Protein AF-A0A1Q9EMS6-F1 (afdb_monomer_lite)

Structure (mmCIF, N/CA/C/O backbone):
data_AF-A0A1Q9EMS6-F1
#
_entry.id   AF-A0A1Q9EMS6-F1
#
loop_
_atom_site.group_PDB
_atom_site.id
_atom_site.type_symbol
_atom_site.label_atom_id
_atom_site.label_alt_id
_atom_site.label_comp_id
_atom_site.label_asym_id
_atom_site.label_entity_id
_atom_site.label_seq_id
_atom_site.pdbx_PDB_ins_code
_atom_site.Cartn_x
_atom_site.Cartn_y
_atom_site.Cartn_z
_atom_site.occupancy
_atom_site.B_iso_or_equiv
_atom_site.auth_seq_id
_atom_site.auth_comp_id
_atom_site.auth_asym_id
_atom_site.auth_atom_id
_atom_site.pdbx_PDB_model_num
ATOM 1 N N . MET A 1 1 ? 1.797 -12.078 -3.009 1.00 54.44 1 MET A N 1
ATOM 2 C CA . MET A 1 1 ? 1.014 -10.862 -3.322 1.00 54.44 1 MET A CA 1
ATOM 3 C C . MET A 1 1 ? 0.398 -11.039 -4.696 1.00 54.44 1 MET A C 1
ATOM 5 O O . MET A 1 1 ? 1.133 -11.230 -5.662 1.00 54.44 1 MET A O 1
ATOM 9 N N . ASP A 1 2 ? -0.926 -11.043 -4.728 1.00 79.88 2 ASP A N 1
ATOM 10 C CA . ASP A 1 2 ? -1.823 -11.331 -5.853 1.00 79.88 2 ASP A CA 1
ATOM 11 C C . ASP A 1 2 ? -2.374 -10.060 -6.526 1.00 79.88 2 ASP A C 1
ATOM 13 O O . ASP A 1 2 ? -2.606 -10.074 -7.729 1.00 79.88 2 ASP A O 1
ATOM 17 N N . ASP A 1 3 ? -2.480 -8.938 -5.806 1.00 82.88 3 ASP A N 1
ATOM 18 C CA . ASP A 1 3 ? -2.891 -7.652 -6.391 1.00 82.88 3 ASP A CA 1
ATOM 19 C C . ASP A 1 3 ? -1.835 -7.100 -7.369 1.00 82.88 3 ASP A C 1
ATOM 21 O O . ASP A 1 3 ? -0.728 -6.703 -6.981 1.00 82.88 3 ASP A O 1
ATOM 25 N N . ARG A 1 4 ? -2.189 -7.044 -8.659 1.00 86.81 4 ARG A N 1
ATOM 26 C CA . ARG A 1 4 ? -1.360 -6.483 -9.738 1.00 86.81 4 ARG A CA 1
ATOM 27 C C . ARG A 1 4 ? -2.081 -5.337 -10.438 1.00 86.81 4 ARG A C 1
ATOM 29 O O . ARG A 1 4 ? -3.302 -5.319 -10.556 1.00 86.81 4 ARG A O 1
ATOM 36 N N . SER A 1 5 ? -1.323 -4.342 -10.887 1.00 89.88 5 SER A N 1
ATOM 37 C CA . SER A 1 5 ? -1.871 -3.167 -11.568 1.00 89.88 5 SER A CA 1
ATOM 38 C C . SER A 1 5 ? -0.934 -2.714 -12.677 1.00 89.88 5 SER A C 1
ATOM 40 O O . SER A 1 5 ? 0.285 -2.702 -12.501 1.00 89.88 5 SER A O 1
ATOM 42 N N . TRP A 1 6 ? -1.511 -2.307 -13.806 1.00 91.06 6 TRP A N 1
ATOM 43 C CA . TRP A 1 6 ? -0.785 -1.791 -14.963 1.00 91.06 6 TRP A CA 1
ATOM 44 C C . TRP A 1 6 ? -1.375 -0.460 -15.401 1.00 91.06 6 TRP A C 1
ATOM 46 O O . TRP A 1 6 ? -2.550 -0.173 -15.178 1.00 91.06 6 TRP A O 1
ATOM 56 N N . THR A 1 7 ? -0.553 0.343 -16.063 1.00 92.12 7 THR A N 1
ATOM 57 C CA . THR A 1 7 ? -0.985 1.568 -16.726 1.00 92.12 7 THR A CA 1
ATOM 58 C C . THR A 1 7 ? -0.549 1.527 -18.184 1.00 92.12 7 THR A C 1
ATOM 60 O O . THR A 1 7 ? 0.486 0.958 -18.535 1.00 92.12 7 THR A O 1
ATOM 63 N N . ALA A 1 8 ? -1.356 2.120 -19.057 1.00 92.69 8 ALA A N 1
ATOM 64 C CA . ALA A 1 8 ? -1.045 2.261 -20.470 1.00 92.69 8 ALA A CA 1
ATOM 65 C C . ALA A 1 8 ? -1.506 3.633 -20.963 1.00 92.69 8 ALA A C 1
ATOM 67 O O . ALA A 1 8 ? -2.459 4.202 -20.438 1.00 92.69 8 ALA A O 1
ATOM 68 N N . SER A 1 9 ? -0.820 4.158 -21.976 1.00 92.00 9 SER A N 1
ATOM 69 C CA . SER A 1 9 ? -1.131 5.456 -22.581 1.00 92.00 9 SER A CA 1
ATOM 70 C C . SER A 1 9 ? -2.283 5.401 -23.587 1.00 92.00 9 SER A C 1
ATOM 72 O O . SER A 1 9 ? -2.806 6.448 -23.957 1.00 92.00 9 SER A O 1
ATOM 74 N N . THR A 1 10 ? -2.672 4.207 -24.046 1.00 92.50 10 THR A N 1
ATOM 75 C CA . THR A 1 10 ? -3.736 4.012 -25.038 1.00 92.50 10 THR A CA 1
ATOM 76 C C . THR A 1 10 ? -4.624 2.828 -24.669 1.00 92.50 10 THR A C 1
ATOM 78 O O . THR A 1 10 ? -4.165 1.847 -24.075 1.00 92.50 10 THR A O 1
ATOM 81 N N . LEU A 1 11 ? -5.898 2.907 -25.059 1.00 93.38 11 LEU A N 1
ATOM 82 C CA . LEU A 1 11 ? -6.888 1.855 -24.828 1.00 93.38 11 LEU A CA 1
ATOM 83 C C . LEU A 1 11 ? -6.487 0.499 -25.451 1.00 93.38 11 LEU A C 1
ATOM 85 O O . LEU A 1 11 ? -6.515 -0.494 -24.723 1.00 93.38 11 LEU A O 1
ATOM 89 N N . PRO A 1 12 ? -6.019 0.414 -26.717 1.00 95.25 12 PRO A N 1
ATOM 90 C CA . PRO A 1 12 ? -5.597 -0.865 -27.292 1.00 95.25 12 PRO A CA 1
ATOM 91 C C . PRO A 1 12 ? -4.455 -1.520 -26.511 1.00 95.25 12 PRO A C 1
ATOM 93 O O . PRO A 1 12 ? -4.462 -2.728 -26.286 1.00 95.25 12 PRO A O 1
ATOM 96 N N . LYS A 1 13 ? -3.493 -0.721 -26.031 1.00 95.88 13 LYS A N 1
ATOM 97 C CA . LYS A 1 13 ? -2.377 -1.231 -25.230 1.00 95.88 13 LYS A CA 1
ATOM 98 C C . LYS A 1 13 ? -2.849 -1.731 -23.866 1.00 95.88 13 LYS A C 1
ATOM 100 O O . LYS A 1 13 ? -2.374 -2.768 -23.414 1.00 95.88 13 LYS A O 1
ATOM 105 N N . LEU A 1 14 ? -3.792 -1.033 -23.229 1.00 95.12 14 LEU A N 1
ATOM 106 C CA . LEU A 1 14 ? -4.379 -1.457 -21.956 1.00 95.12 14 LEU A CA 1
ATOM 107 C C . LEU A 1 14 ? -5.076 -2.820 -22.081 1.00 95.12 14 LEU A C 1
ATOM 109 O O . LEU A 1 14 ? -4.792 -3.731 -21.304 1.00 95.12 14 LEU A O 1
ATOM 113 N N . LEU A 1 15 ? -5.950 -2.972 -23.080 1.00 95.06 15 LEU A N 1
ATOM 114 C CA . LEU A 1 15 ? -6.680 -4.223 -23.317 1.00 95.06 15 LEU A CA 1
ATOM 115 C C . LEU A 1 15 ? -5.744 -5.353 -23.767 1.00 95.06 15 LEU A C 1
ATOM 117 O O . LEU A 1 15 ? -5.917 -6.502 -23.357 1.00 95.06 15 LEU A O 1
ATOM 121 N N . GLY A 1 16 ? -4.706 -5.023 -24.540 1.00 96.06 16 GLY A N 1
ATOM 122 C CA . GLY A 1 16 ? -3.642 -5.957 -24.900 1.00 96.06 16 GLY A CA 1
ATOM 123 C C . GLY A 1 16 ? -2.891 -6.486 -23.676 1.00 96.06 16 GLY A C 1
ATOM 124 O O . GLY A 1 16 ? -2.706 -7.694 -23.551 1.00 96.06 16 GLY A O 1
ATOM 125 N N . ILE A 1 17 ? -2.526 -5.610 -22.731 1.00 95.06 17 ILE A N 1
ATOM 126 C CA . ILE A 1 17 ? -1.889 -6.008 -21.464 1.00 95.06 17 ILE A CA 1
ATOM 127 C C . ILE A 1 17 ? -2.815 -6.913 -20.650 1.00 95.06 17 ILE A C 1
ATOM 129 O O . ILE A 1 17 ? -2.368 -7.955 -20.177 1.00 95.06 17 ILE A O 1
ATOM 133 N N . LYS A 1 18 ? -4.100 -6.555 -20.519 1.00 93.69 18 LYS A N 1
ATOM 134 C CA . LYS A 1 18 ? -5.090 -7.383 -19.813 1.00 93.69 18 LYS A CA 1
ATOM 135 C C . LYS A 1 18 ? -5.154 -8.792 -20.412 1.00 93.69 18 LYS A C 1
ATOM 137 O O . LYS A 1 18 ? -5.042 -9.774 -19.685 1.00 93.69 18 LYS A O 1
ATOM 142 N N . THR A 1 19 ? -5.274 -8.882 -21.734 1.00 94.00 19 THR A N 1
ATOM 143 C CA . THR A 1 19 ? -5.359 -10.160 -22.458 1.00 94.00 19 THR A CA 1
ATOM 144 C C . THR A 1 19 ? -4.084 -10.986 -22.283 1.00 94.00 19 THR A C 1
ATOM 146 O O . THR A 1 19 ? -4.144 -12.184 -22.010 1.00 94.00 19 THR A O 1
ATOM 149 N N . ALA A 1 20 ? -2.915 -10.347 -22.391 1.00 94.31 20 ALA A N 1
ATOM 150 C CA . ALA A 1 20 ? -1.628 -11.003 -22.188 1.00 94.31 20 ALA A CA 1
ATOM 151 C C . ALA A 1 20 ? -1.477 -11.537 -20.754 1.00 94.31 20 ALA A C 1
ATOM 153 O O . ALA A 1 20 ? -1.020 -12.664 -20.572 1.00 94.31 20 ALA A O 1
ATOM 154 N N . TRP A 1 21 ? -1.907 -10.763 -19.751 1.00 92.38 21 TRP A N 1
ATOM 155 C CA . TRP A 1 21 ? -1.905 -11.194 -18.355 1.00 92.38 21 TRP A CA 1
ATOM 156 C C . TRP A 1 21 ? -2.833 -12.384 -18.125 1.00 92.38 21 TRP A C 1
ATOM 158 O O . TRP A 1 21 ? -2.400 -13.380 -17.560 1.00 92.38 21 TRP A O 1
ATOM 168 N N . GLN A 1 22 ? -4.077 -12.321 -18.605 1.00 90.69 22 GLN A N 1
ATOM 169 C CA . GLN A 1 22 ? -5.037 -13.420 -18.466 1.00 90.69 22 GLN A CA 1
ATOM 170 C C . GLN A 1 22 ? -4.516 -14.710 -19.105 1.00 90.69 22 GLN A C 1
ATOM 172 O O . GLN A 1 22 ? -4.608 -15.777 -18.504 1.00 90.69 22 GLN A O 1
ATOM 177 N N . ARG A 1 23 ? -3.903 -14.610 -20.292 1.00 93.19 23 ARG A N 1
ATOM 178 C CA . ARG A 1 23 ? -3.272 -15.753 -20.959 1.00 93.19 23 ARG A CA 1
ATOM 179 C C . ARG A 1 23 ? -2.123 -16.326 -20.133 1.00 93.19 23 ARG A C 1
ATOM 181 O O . ARG A 1 23 ? -2.057 -17.536 -19.956 1.00 93.19 23 ARG A O 1
ATOM 188 N N . TRP A 1 24 ? -1.221 -15.475 -19.649 1.00 92.19 24 TRP A N 1
ATOM 189 C CA . TRP A 1 24 ? -0.106 -15.911 -18.808 1.00 92.19 24 TRP A CA 1
ATOM 190 C C . TRP A 1 24 ? -0.606 -16.569 -17.516 1.00 92.19 24 TRP A C 1
ATOM 192 O O . TRP A 1 24 ? -0.170 -17.663 -17.182 1.00 92.19 24 TRP A O 1
ATOM 202 N N . SER A 1 25 ? -1.571 -15.945 -16.841 1.00 88.31 25 SER A N 1
ATOM 203 C CA . SER A 1 25 ? -2.164 -16.428 -15.593 1.00 88.31 25 SER A CA 1
ATOM 204 C C . SER A 1 25 ? -2.799 -17.813 -15.769 1.00 88.31 25 SER A C 1
ATOM 206 O O . SER A 1 25 ? -2.520 -18.727 -14.995 1.00 88.31 25 SER A O 1
ATOM 208 N N . ALA A 1 26 ? -3.535 -18.018 -16.869 1.00 86.50 26 ALA A N 1
ATOM 209 C CA . ALA A 1 26 ? -4.102 -19.317 -17.225 1.00 86.50 26 ALA A CA 1
ATOM 210 C C . ALA A 1 26 ? -3.029 -20.386 -17.502 1.00 86.50 26 ALA A C 1
ATOM 212 O O . ALA A 1 26 ? -3.167 -21.517 -17.043 1.00 86.50 26 ALA A O 1
ATOM 213 N N . ILE A 1 27 ? -1.941 -20.039 -18.205 1.00 88.31 27 ILE A N 1
ATOM 214 C CA . ILE A 1 27 ? -0.804 -20.953 -18.436 1.00 88.31 27 ILE A CA 1
ATOM 215 C C . ILE A 1 27 ? -0.160 -21.371 -17.107 1.00 88.31 27 ILE A C 1
ATOM 217 O O . ILE A 1 27 ? 0.246 -22.519 -16.954 1.00 88.31 27 ILE A O 1
ATOM 221 N N . MET A 1 28 ? -0.101 -20.458 -16.138 1.00 86.62 28 MET A N 1
ATOM 222 C CA . MET A 1 28 ? 0.421 -20.727 -14.797 1.00 86.62 28 MET A CA 1
ATOM 223 C C . MET A 1 28 ? -0.572 -21.477 -13.891 1.00 86.62 28 MET A C 1
ATOM 225 O O . MET A 1 28 ? -0.240 -21.756 -12.741 1.00 86.62 28 MET A O 1
ATOM 229 N N . GLY A 1 29 ? -1.782 -21.793 -14.370 1.00 86.00 29 GLY A N 1
ATOM 230 C CA . GLY A 1 29 ? -2.821 -22.468 -13.584 1.00 86.00 29 GLY A CA 1
ATOM 231 C C . GLY A 1 29 ? -3.448 -21.596 -12.491 1.00 86.00 29 GLY A C 1
ATOM 232 O O . GLY A 1 29 ? -4.030 -22.122 -11.543 1.00 86.00 29 GLY A O 1
ATOM 233 N N . LEU A 1 30 ? -3.319 -20.270 -12.589 1.00 85.81 30 LEU A N 1
ATOM 234 C CA . LEU A 1 30 ? -3.888 -19.330 -11.628 1.00 85.81 30 LEU A CA 1
ATOM 235 C C . LEU A 1 30 ? -5.354 -19.021 -11.968 1.00 85.81 30 LEU A C 1
ATOM 237 O O . LEU A 1 30 ? -5.732 -18.875 -13.131 1.00 85.81 30 LEU A O 1
ATOM 241 N N . LEU A 1 31 ? -6.185 -18.890 -10.931 1.00 86.38 31 LEU A N 1
ATOM 242 C CA . LEU A 1 31 ? -7.597 -18.529 -11.060 1.00 86.38 31 LEU A CA 1
ATOM 243 C C . LEU A 1 31 ? -7.791 -17.031 -10.801 1.00 86.38 31 LEU A C 1
ATOM 245 O O . LEU A 1 31 ? -7.775 -16.572 -9.658 1.00 86.38 31 LEU A O 1
ATOM 249 N N . GLU A 1 32 ? -7.993 -16.272 -11.875 1.00 86.88 32 GLU A N 1
ATOM 250 C CA . GLU A 1 32 ? -8.259 -14.833 -11.809 1.00 86.88 32 GLU A CA 1
ATOM 251 C C . GLU A 1 32 ? -9.664 -14.536 -11.272 1.00 86.88 32 GLU A C 1
ATOM 253 O O . GLU A 1 32 ? -10.668 -15.100 -11.716 1.00 86.88 32 GLU A O 1
ATOM 258 N N . ASN A 1 33 ? -9.763 -13.576 -10.350 1.00 87.38 33 ASN A N 1
ATOM 259 C CA . ASN A 1 33 ? -11.053 -13.109 -9.858 1.00 87.38 33 ASN A CA 1
ATOM 260 C C . ASN A 1 33 ? -11.601 -12.002 -10.772 1.00 87.38 33 ASN A C 1
ATOM 262 O O . ASN A 1 33 ? -11.298 -10.818 -10.596 1.00 87.38 33 ASN A O 1
ATOM 266 N N . ALA A 1 34 ? -12.458 -12.385 -11.721 1.00 82.50 34 ALA A N 1
ATOM 267 C CA . ALA A 1 34 ? -13.103 -11.450 -12.646 1.00 82.50 34 ALA A CA 1
ATOM 268 C C . ALA A 1 34 ? -13.864 -10.323 -11.918 1.00 82.50 34 ALA A C 1
ATOM 270 O O . ALA A 1 34 ? -13.828 -9.173 -12.345 1.00 82.50 34 ALA A O 1
ATOM 271 N N . GLY A 1 35 ? -14.475 -10.616 -10.763 1.00 85.38 35 GLY A N 1
ATOM 272 C CA . GLY A 1 35 ? -15.204 -9.631 -9.956 1.00 85.38 35 GLY A CA 1
ATOM 273 C C . GLY A 1 35 ? -14.319 -8.560 -9.309 1.00 85.38 35 GLY A C 1
ATOM 274 O O . GLY A 1 35 ? -14.810 -7.485 -8.967 1.00 85.38 35 GLY A O 1
ATOM 275 N N . LYS A 1 36 ? -13.016 -8.827 -9.156 1.00 88.25 36 LYS A N 1
ATOM 276 C CA . LYS A 1 36 ? -12.031 -7.860 -8.651 1.00 88.25 36 LYS A CA 1
ATOM 277 C C . LYS A 1 36 ? -11.313 -7.091 -9.759 1.00 88.25 36 LYS A C 1
ATOM 279 O O . LYS A 1 36 ? -10.626 -6.118 -9.453 1.00 88.25 36 LYS A O 1
ATOM 284 N N . THR A 1 37 ? -11.463 -7.499 -11.018 1.00 91.12 37 THR A N 1
ATOM 285 C CA . THR A 1 37 ? -10.833 -6.806 -12.145 1.00 91.12 37 THR A CA 1
ATOM 286 C C . THR A 1 37 ? -11.439 -5.414 -12.290 1.00 91.12 37 THR A C 1
ATOM 288 O O . THR A 1 37 ? -12.657 -5.253 -12.362 1.00 91.12 37 THR A O 1
ATOM 291 N N . GLN A 1 38 ? -10.582 -4.394 -12.315 1.00 92.12 38 GLN A N 1
ATOM 292 C CA . GLN A 1 38 ? -10.994 -3.003 -12.467 1.00 92.12 38 GLN A CA 1
ATOM 293 C C . GLN A 1 38 ? -10.224 -2.353 -13.610 1.00 92.12 38 GLN A C 1
ATOM 295 O O . GLN A 1 38 ? -8.994 -2.380 -13.645 1.00 92.12 38 GLN A O 1
ATOM 300 N N . LEU A 1 39 ? -10.957 -1.721 -14.519 1.00 92.44 39 LEU A N 1
ATOM 301 C CA . LEU A 1 39 ? -10.422 -0.881 -15.578 1.00 92.44 39 LEU A CA 1
ATOM 302 C C . LEU A 1 39 ? -10.905 0.548 -15.346 1.00 92.44 39 LEU A C 1
ATOM 304 O O . LEU A 1 39 ? -12.075 0.783 -15.055 1.00 92.44 39 LEU A O 1
ATOM 308 N N . THR A 1 40 ? -10.013 1.520 -15.476 1.00 91.50 40 THR A N 1
ATOM 309 C CA . THR A 1 40 ? -10.374 2.933 -15.362 1.00 91.50 40 THR A CA 1
ATOM 310 C C . THR A 1 40 ? -9.566 3.765 -16.344 1.00 91.50 40 THR A C 1
ATOM 312 O O . THR A 1 40 ? -8.554 3.307 -16.876 1.00 91.50 40 THR A O 1
ATOM 315 N N . ALA A 1 41 ? -9.997 5.001 -16.561 1.00 89.38 41 ALA A N 1
ATOM 316 C CA . ALA A 1 41 ? -9.291 5.955 -17.394 1.00 89.38 41 ALA A CA 1
ATOM 317 C C . ALA A 1 41 ? -9.255 7.330 -16.728 1.00 89.38 41 ALA A C 1
ATOM 319 O O . ALA A 1 41 ? -10.158 7.701 -15.978 1.00 89.38 41 ALA A O 1
ATOM 320 N N . LEU A 1 42 ? -8.198 8.093 -17.013 1.00 84.69 42 LEU A N 1
ATOM 321 C CA . LEU A 1 42 ? -7.994 9.407 -16.409 1.00 84.69 42 LEU A CA 1
ATOM 322 C C . LEU A 1 42 ? -8.987 10.445 -16.946 1.00 84.69 42 LEU A C 1
ATOM 324 O O . LEU A 1 42 ? -9.535 11.230 -16.178 1.00 84.69 42 LEU A O 1
ATOM 328 N N . ARG A 1 43 ? -9.209 10.464 -18.267 1.00 84.94 43 ARG A N 1
ATOM 329 C CA . ARG A 1 43 ? -10.075 11.448 -18.927 1.00 84.94 43 ARG A CA 1
ATOM 330 C C . ARG A 1 43 ? -11.484 10.875 -19.110 1.00 84.94 43 ARG A C 1
ATOM 332 O O . ARG A 1 43 ? -11.603 9.714 -19.496 1.00 84.94 43 ARG A O 1
ATOM 339 N N . PRO A 1 44 ? -12.551 11.681 -18.941 1.00 85.75 44 PRO A N 1
ATOM 340 C CA . PRO A 1 44 ? -13.923 11.225 -19.172 1.00 85.75 44 PRO A CA 1
ATOM 341 C C . PRO A 1 44 ? -14.140 10.628 -20.567 1.00 85.75 44 PRO A C 1
ATOM 343 O O . PRO A 1 44 ? -14.791 9.600 -20.689 1.00 85.75 44 PRO A O 1
ATOM 346 N N . LYS A 1 45 ? -13.534 11.222 -21.607 1.00 89.25 45 LYS A N 1
ATOM 347 C CA . LYS A 1 45 ? -13.604 10.704 -22.982 1.00 89.25 45 LYS A CA 1
ATOM 348 C C . LYS A 1 45 ? -13.055 9.276 -23.086 1.00 89.25 45 LYS A C 1
ATOM 350 O O . LYS A 1 45 ? -13.727 8.405 -23.622 1.00 89.25 45 LYS A O 1
ATOM 355 N N . ASP A 1 46 ? -11.873 9.037 -22.525 1.00 90.38 46 ASP A N 1
ATOM 356 C CA . ASP A 1 46 ? -11.244 7.712 -22.537 1.00 90.38 46 ASP A CA 1
ATOM 357 C C . ASP A 1 46 ? -12.051 6.701 -21.708 1.00 90.38 46 ASP A C 1
ATOM 359 O O . ASP A 1 46 ? -12.079 5.518 -22.031 1.00 90.38 46 ASP A O 1
ATOM 363 N N . LEU A 1 47 ? -12.714 7.154 -20.636 1.00 90.06 47 LEU A N 1
ATOM 364 C CA . LEU A 1 47 ? -13.586 6.303 -19.827 1.00 90.06 47 LEU A CA 1
ATOM 365 C C . LEU A 1 47 ? -14.815 5.855 -20.627 1.00 90.06 47 LEU A C 1
ATOM 367 O O . LEU A 1 47 ? -15.203 4.695 -20.529 1.00 90.06 47 LEU A O 1
ATOM 371 N N . GLU A 1 48 ? -15.402 6.737 -21.438 1.00 91.25 48 GLU A N 1
ATOM 372 C CA . GLU A 1 48 ? -16.488 6.367 -22.353 1.00 91.25 48 GLU A CA 1
ATOM 373 C C . GLU A 1 48 ? -16.019 5.403 -23.446 1.00 91.25 48 GLU A C 1
ATOM 375 O O . GLU A 1 48 ? -16.717 4.442 -23.761 1.00 91.25 48 GLU A O 1
ATOM 380 N N . GLU A 1 49 ? -14.828 5.612 -24.008 1.00 93.69 49 GLU A N 1
ATOM 381 C CA . GLU A 1 49 ? -14.242 4.666 -24.967 1.00 93.69 49 GLU A CA 1
ATOM 382 C C . GLU A 1 49 ? -14.001 3.293 -24.321 1.00 93.69 49 GLU A C 1
ATOM 384 O O . GLU A 1 49 ? -14.335 2.261 -24.901 1.00 93.69 49 GLU A O 1
ATOM 389 N N . LEU A 1 50 ? -13.513 3.273 -23.080 1.00 93.06 50 LEU A N 1
ATOM 390 C CA . LEU A 1 50 ? -13.314 2.054 -22.304 1.00 93.06 50 LEU A CA 1
ATOM 391 C C . LEU A 1 50 ? -14.641 1.338 -21.998 1.00 93.06 50 LEU A C 1
ATOM 393 O O . LEU A 1 50 ? -14.701 0.118 -22.115 1.00 93.06 50 LEU A O 1
ATOM 397 N N . ARG A 1 51 ? -15.716 2.074 -21.675 1.00 93.69 51 ARG A N 1
ATOM 398 C CA . ARG A 1 51 ? -17.071 1.515 -21.479 1.00 93.69 51 ARG A CA 1
ATOM 399 C C . ARG A 1 51 ? -17.631 0.846 -22.730 1.00 93.69 51 ARG A C 1
ATOM 401 O O . ARG A 1 51 ? -18.428 -0.075 -22.606 1.00 93.69 51 ARG A O 1
ATOM 408 N N . LYS A 1 52 ? -17.235 1.309 -23.918 1.00 94.25 52 LYS A N 1
ATOM 409 C CA . LYS A 1 52 ? -17.635 0.706 -25.199 1.00 94.25 52 LYS A CA 1
ATOM 410 C C . LYS A 1 52 ? -16.808 -0.531 -25.550 1.00 94.25 52 LYS A C 1
ATOM 412 O O . LYS A 1 52 ? -17.308 -1.402 -26.250 1.00 94.25 52 LYS A O 1
ATOM 417 N N . ALA A 1 53 ? -15.552 -0.587 -25.107 1.00 93.44 53 ALA A N 1
ATOM 418 C CA . ALA A 1 53 ? -14.588 -1.603 -25.532 1.00 93.44 53 ALA A CA 1
ATOM 419 C C . ALA A 1 53 ? -14.361 -2.747 -24.525 1.00 93.44 53 ALA A C 1
ATOM 421 O O . ALA A 1 53 ? -13.757 -3.753 -24.890 1.00 93.44 53 ALA A O 1
ATOM 422 N N . ALA A 1 54 ? -14.791 -2.604 -23.269 1.00 92.44 54 ALA A N 1
ATOM 423 C CA . ALA A 1 54 ? -14.579 -3.587 -22.205 1.00 92.44 54 ALA A CA 1
ATOM 424 C C . ALA A 1 54 ? -15.890 -3.966 -21.497 1.00 92.44 54 ALA A C 1
ATOM 426 O O . ALA A 1 54 ? -16.903 -3.287 -21.652 1.00 92.44 54 ALA A O 1
ATOM 427 N N . ASP A 1 55 ? -15.863 -5.037 -20.694 1.00 90.62 55 ASP A N 1
ATOM 428 C CA . ASP A 1 55 ? -17.015 -5.448 -19.883 1.00 90.62 55 ASP A CA 1
ATOM 429 C C . ASP A 1 55 ? -17.421 -4.301 -18.930 1.00 90.62 55 ASP A C 1
ATOM 431 O O . ASP A 1 55 ? -16.610 -3.887 -18.089 1.00 90.62 55 ASP A O 1
ATOM 435 N N . PRO A 1 56 ? -18.670 -3.798 -19.000 1.00 89.00 56 PRO A N 1
ATOM 436 C CA . PRO A 1 56 ? -19.161 -2.742 -18.118 1.00 89.00 56 PRO A CA 1
ATOM 437 C C . PRO A 1 56 ? -18.993 -3.037 -16.620 1.00 89.00 56 PRO A C 1
ATOM 439 O O . PRO A 1 56 ? -18.905 -2.107 -15.818 1.00 89.00 56 PRO A O 1
ATOM 442 N N . ARG A 1 57 ? -18.937 -4.314 -16.218 1.00 89.25 57 ARG A N 1
ATOM 443 C CA . ARG A 1 57 ? -18.735 -4.724 -14.820 1.00 89.25 57 ARG A CA 1
ATOM 444 C C . ARG A 1 57 ? -17.328 -4.409 -14.320 1.00 89.25 57 ARG A C 1
ATOM 446 O O . ARG A 1 57 ? -17.170 -4.085 -13.140 1.00 89.25 57 ARG A O 1
ATOM 453 N N . GLU A 1 58 ? -16.337 -4.467 -15.204 1.00 91.62 58 GLU A N 1
ATOM 454 C CA . GLU A 1 58 ? -14.932 -4.193 -14.900 1.00 91.62 58 GLU A CA 1
ATOM 455 C C . GLU A 1 58 ? -14.622 -2.693 -14.938 1.00 91.62 58 GLU A C 1
ATOM 457 O O . GLU A 1 58 ? -13.724 -2.224 -14.239 1.00 91.62 58 GLU A O 1
ATOM 462 N N . VAL A 1 59 ? -15.359 -1.911 -15.732 1.00 91.50 59 VAL A N 1
ATOM 463 C CA . VAL A 1 59 ? -15.087 -0.478 -15.887 1.00 91.50 59 VAL A CA 1
ATOM 464 C C . VAL A 1 59 ? -15.580 0.307 -14.672 1.00 91.50 59 VAL A C 1
ATOM 466 O O . VAL A 1 59 ? -16.779 0.432 -14.417 1.00 91.50 59 VAL A O 1
ATOM 469 N N . LYS A 1 60 ? -14.646 0.892 -13.918 1.00 87.56 60 LYS A N 1
ATOM 470 C CA . LYS A 1 60 ? -14.917 1.716 -12.735 1.00 87.56 60 LYS A CA 1
ATOM 471 C C . LYS A 1 60 ? -14.497 3.160 -12.970 1.00 87.56 60 LYS A C 1
ATOM 473 O O . LYS A 1 60 ? -13.495 3.456 -13.618 1.00 87.56 60 LYS A O 1
ATOM 478 N N . GLN A 1 61 ? -15.251 4.085 -12.381 1.00 84.00 61 GLN A N 1
ATOM 479 C CA . GLN A 1 61 ? -14.912 5.509 -12.416 1.00 84.00 61 GLN A CA 1
ATOM 480 C C . GLN A 1 61 ? -13.645 5.830 -11.609 1.00 84.00 61 GLN A C 1
ATOM 482 O O . GLN A 1 61 ? -12.891 6.727 -11.978 1.00 84.00 61 GLN A O 1
ATOM 487 N N . ASN A 1 62 ? -13.430 5.107 -10.509 1.00 82.81 62 ASN A N 1
ATOM 488 C CA . ASN A 1 62 ? -12.256 5.236 -9.657 1.00 82.81 62 ASN A CA 1
ATOM 489 C C . ASN A 1 62 ? -11.636 3.851 -9.468 1.00 82.81 62 ASN A C 1
ATOM 491 O O . ASN A 1 62 ? -12.366 2.864 -9.397 1.00 82.81 62 ASN A O 1
ATOM 495 N N . LEU A 1 63 ? -10.311 3.792 -9.359 1.00 85.88 63 LEU A N 1
ATOM 496 C CA . LEU A 1 63 ? -9.588 2.559 -9.059 1.00 85.88 63 LEU A CA 1
ATOM 497 C C . LEU A 1 63 ? -9.314 2.493 -7.559 1.00 85.88 63 LEU A C 1
ATOM 499 O O . LEU A 1 63 ? -8.858 3.481 -6.977 1.00 85.88 63 LEU A O 1
ATOM 503 N N . VAL A 1 64 ? -9.532 1.335 -6.945 1.00 85.56 64 VAL A N 1
ATOM 504 C CA . VAL A 1 64 ? -9.137 1.092 -5.553 1.00 85.56 64 VAL A CA 1
ATOM 505 C C . VAL A 1 64 ? -7.875 0.237 -5.542 1.00 85.56 64 VAL A C 1
ATOM 507 O O . VAL A 1 64 ? -7.913 -0.926 -5.926 1.00 85.56 64 VAL A O 1
ATOM 510 N N . MET A 1 65 ? -6.754 0.801 -5.093 1.00 83.94 65 MET A N 1
ATOM 511 C CA . MET A 1 65 ? -5.475 0.096 -4.960 1.00 83.94 65 MET A CA 1
ATOM 512 C C . MET A 1 65 ? -4.967 0.207 -3.531 1.00 83.94 65 MET A C 1
ATOM 514 O O . MET A 1 65 ? -4.773 1.316 -3.034 1.00 83.94 65 MET A O 1
ATOM 518 N N . LEU A 1 66 ? -4.726 -0.932 -2.875 1.00 82.44 66 LEU A N 1
ATOM 519 C CA . LEU A 1 66 ? -4.178 -0.987 -1.512 1.00 82.44 66 LEU A CA 1
ATOM 520 C C . LEU A 1 66 ? -4.947 -0.076 -0.530 1.00 82.44 66 LEU A C 1
ATOM 522 O O . LEU A 1 66 ? -4.361 0.634 0.282 1.00 82.44 66 LEU A O 1
ATOM 526 N N . GLY A 1 67 ? -6.276 -0.028 -0.666 1.00 78.44 67 GLY A N 1
ATOM 527 C CA . GLY A 1 67 ? -7.157 0.822 0.140 1.00 78.44 67 GLY A CA 1
ATOM 528 C C . GLY A 1 67 ? -7.128 2.322 -0.186 1.00 78.44 67 GLY A C 1
ATOM 529 O O . GLY A 1 67 ? -7.879 3.086 0.427 1.00 78.44 67 GLY A O 1
ATOM 530 N N . THR A 1 68 ? -6.333 2.765 -1.155 1.00 82.44 68 THR A N 1
ATOM 531 C CA . THR A 1 68 ? -6.383 4.124 -1.701 1.00 82.44 68 THR A CA 1
ATOM 532 C C . THR A 1 68 ? -7.250 4.162 -2.949 1.00 82.44 68 THR A C 1
ATOM 534 O O . THR A 1 68 ? -7.133 3.315 -3.830 1.00 82.44 68 THR A O 1
ATOM 537 N N . VAL A 1 69 ? -8.101 5.182 -3.043 1.00 83.81 69 VAL A N 1
ATOM 538 C CA . VAL A 1 69 ? -8.937 5.421 -4.219 1.00 83.81 69 VAL A CA 1
ATOM 539 C C . VAL A 1 69 ? -8.270 6.471 -5.105 1.00 83.81 69 VAL A C 1
ATOM 541 O O . VAL A 1 69 ? -8.029 7.598 -4.659 1.00 83.81 69 VAL A O 1
ATOM 544 N N . THR A 1 70 ? -7.958 6.113 -6.352 1.00 76.88 70 THR A N 1
ATOM 545 C CA . THR A 1 70 ? -7.314 7.022 -7.308 1.00 76.88 70 THR A CA 1
ATOM 546 C C . THR A 1 70 ? -8.241 8.167 -7.706 1.00 76.88 70 THR A C 1
ATOM 548 O O . THR A 1 70 ? -9.468 8.067 -7.661 1.00 76.88 70 THR A O 1
ATOM 551 N N . VAL A 1 71 ? -7.638 9.301 -8.062 1.00 63.34 71 VAL A N 1
ATOM 552 C CA . VAL A 1 71 ? -8.350 10.534 -8.397 1.00 63.34 71 VAL A CA 1
ATOM 553 C C . VAL A 1 71 ? -8.208 10.777 -9.893 1.00 63.34 71 VAL A C 1
ATOM 555 O O . VAL A 1 71 ? -7.123 11.097 -10.364 1.00 63.34 71 VAL A O 1
ATOM 558 N N . THR A 1 72 ? -9.300 10.637 -10.639 1.00 59.16 72 THR A N 1
ATOM 559 C CA . THR A 1 72 ? -9.352 11.005 -12.065 1.00 59.16 72 THR A CA 1
ATOM 560 C C . THR A 1 72 ? -9.855 12.438 -12.273 1.00 59.16 72 THR A C 1
ATOM 562 O O . THR A 1 72 ? -9.604 13.042 -13.310 1.00 59.16 72 THR A O 1
ATOM 565 N N . ARG A 1 73 ? -10.502 13.039 -11.261 1.00 59.78 73 ARG A N 1
ATOM 566 C CA . ARG A 1 73 ? -11.107 14.379 -11.325 1.00 59.78 73 ARG A CA 1
ATOM 567 C C . ARG A 1 73 ? -10.708 15.245 -10.127 1.00 59.78 73 ARG A C 1
ATOM 569 O O . ARG A 1 73 ? -10.855 14.810 -8.983 1.00 59.78 73 ARG A O 1
ATOM 576 N N . MET A 1 74 ? -10.274 16.488 -10.370 1.00 53.44 74 MET A N 1
ATOM 577 C CA . MET A 1 74 ? -10.196 17.498 -9.305 1.00 53.44 74 MET A CA 1
ATOM 578 C C . MET A 1 74 ? -11.603 17.681 -8.713 1.00 53.44 74 MET A C 1
ATOM 580 O O . MET A 1 74 ? -12.558 17.859 -9.461 1.00 53.44 74 MET A O 1
ATOM 584 N N . GLN A 1 75 ? -11.735 17.588 -7.385 1.00 61.06 75 GLN A N 1
ATOM 585 C CA . GLN A 1 75 ? -13.011 17.648 -6.644 1.00 61.06 75 GLN A CA 1
ATOM 586 C C . GLN A 1 75 ? -13.946 16.427 -6.791 1.00 61.06 75 GLN A C 1
ATOM 588 O O . GLN A 1 75 ? -15.164 16.565 -6.914 1.00 61.06 75 GLN A O 1
ATOM 593 N N . ARG A 1 76 ? -13.414 15.196 -6.736 1.00 73.81 76 ARG A N 1
ATOM 594 C CA . ARG A 1 76 ? -14.282 14.010 -6.615 1.00 73.81 76 ARG A CA 1
ATOM 595 C C . ARG A 1 76 ? -15.025 13.976 -5.273 1.00 73.81 76 ARG A C 1
ATOM 597 O O . ARG A 1 76 ? -14.473 14.335 -4.232 1.00 73.81 76 ARG A O 1
ATOM 604 N N . ARG A 1 77 ? -16.252 13.449 -5.293 1.00 76.38 77 ARG A N 1
ATOM 605 C CA . ARG A 1 77 ? -16.981 13.064 -4.075 1.00 76.38 77 ARG A CA 1
ATOM 606 C C . ARG A 1 77 ? -16.245 11.923 -3.359 1.00 76.38 77 ARG A C 1
ATOM 608 O O . ARG A 1 77 ? -15.423 11.221 -3.957 1.00 76.38 77 ARG A O 1
ATOM 615 N N . THR A 1 78 ? -16.487 11.774 -2.061 1.00 81.06 78 THR A N 1
ATOM 616 C CA . THR A 1 78 ? -15.995 10.626 -1.283 1.00 81.06 78 THR A CA 1
ATOM 617 C C . THR A 1 78 ? -16.493 9.328 -1.918 1.00 81.06 78 THR A C 1
ATOM 619 O O . THR A 1 78 ? -17.658 9.237 -2.303 1.00 81.06 78 THR A O 1
ATOM 622 N N . ALA A 1 79 ? -15.594 8.361 -2.107 1.00 82.62 79 ALA A N 1
ATOM 623 C CA . ALA A 1 79 ? -15.957 7.067 -2.679 1.00 82.62 79 ALA A CA 1
ATOM 624 C C . ALA A 1 79 ? -16.680 6.206 -1.635 1.00 82.62 79 ALA A C 1
ATOM 626 O O . ALA A 1 79 ? -16.507 6.416 -0.433 1.00 82.62 79 ALA A O 1
ATOM 627 N N . ALA A 1 80 ? -17.464 5.224 -2.080 1.00 84.38 80 ALA A N 1
ATOM 628 C CA . ALA A 1 80 ? -18.233 4.364 -1.182 1.00 84.38 80 ALA A CA 1
ATOM 629 C C . ALA A 1 80 ? -17.329 3.653 -0.160 1.00 84.38 80 ALA A C 1
ATOM 631 O O . ALA A 1 80 ? -17.646 3.601 1.024 1.00 84.38 80 ALA A O 1
ATOM 632 N N . GLU A 1 81 ? -16.154 3.196 -0.588 1.00 84.19 81 GLU A N 1
ATOM 633 C CA . GLU A 1 81 ? -15.172 2.501 0.244 1.00 84.19 81 GLU A CA 1
ATOM 634 C C . GLU A 1 81 ? -14.540 3.420 1.300 1.00 84.19 81 GLU A C 1
ATOM 636 O O . GLU A 1 81 ? -14.221 2.989 2.409 1.00 84.19 81 GLU A O 1
ATOM 641 N N . GLU A 1 82 ? -14.359 4.702 0.977 1.00 87.56 82 GLU A N 1
ATOM 642 C CA . GLU A 1 82 ? -13.874 5.708 1.927 1.00 87.56 82 GLU A CA 1
ATOM 643 C C . GLU A 1 82 ? -14.957 6.062 2.946 1.00 87.56 82 GLU A C 1
ATOM 645 O O . GLU A 1 82 ? -14.682 6.097 4.147 1.00 87.56 82 GLU A O 1
ATOM 650 N N . ALA A 1 83 ? -16.197 6.246 2.484 1.00 88.12 83 ALA A N 1
ATOM 651 C CA . ALA A 1 83 ? -17.345 6.496 3.346 1.00 88.12 83 ALA A CA 1
ATOM 652 C C . ALA A 1 83 ? -17.575 5.323 4.314 1.00 88.12 83 ALA A C 1
ATOM 654 O O . ALA A 1 83 ? -17.725 5.537 5.518 1.00 88.12 83 ALA A O 1
ATOM 655 N N . GLN A 1 84 ? -17.498 4.085 3.816 1.00 89.50 84 GLN A N 1
ATOM 656 C CA . GLN A 1 84 ? -17.599 2.866 4.619 1.00 89.50 84 GLN A CA 1
ATOM 657 C C . GLN A 1 84 ? -16.471 2.772 5.655 1.00 89.50 84 GLN A C 1
ATOM 659 O O . GLN A 1 84 ? -16.695 2.373 6.799 1.00 89.50 84 GLN A O 1
ATOM 664 N N . ARG A 1 85 ? -15.242 3.163 5.294 1.00 89.81 85 ARG A N 1
ATOM 665 C CA . ARG A 1 85 ? -14.104 3.186 6.227 1.00 89.81 85 ARG A CA 1
ATOM 666 C C . ARG A 1 85 ? -14.322 4.170 7.368 1.00 89.81 85 ARG A C 1
ATOM 668 O O . ARG A 1 85 ? -14.048 3.820 8.519 1.00 89.81 85 ARG A O 1
ATOM 675 N N . LEU A 1 86 ? -14.813 5.365 7.050 1.00 89.19 86 LEU A N 1
ATOM 676 C CA . LEU A 1 86 ? -15.141 6.402 8.026 1.00 89.19 86 LEU A CA 1
ATOM 677 C C . LEU A 1 86 ? -16.319 5.994 8.912 1.00 89.19 86 LEU A C 1
ATOM 679 O O . LEU A 1 86 ? -16.288 6.224 10.116 1.00 89.19 86 LEU A O 1
ATOM 683 N N . GLU A 1 87 ? -17.333 5.344 8.346 1.00 91.12 87 GLU A N 1
ATOM 684 C CA . GLU A 1 87 ? -18.452 4.788 9.106 1.00 91.12 87 GLU A CA 1
ATOM 685 C C . GLU A 1 87 ? -17.987 3.716 10.085 1.00 91.12 87 GLU A C 1
ATOM 687 O O . GLU A 1 87 ? -18.225 3.826 11.286 1.00 91.12 87 GLU A O 1
ATOM 692 N N . LYS A 1 88 ? -17.218 2.736 9.606 1.00 92.75 88 LYS A N 1
ATOM 693 C CA . LYS A 1 88 ? -16.649 1.693 10.459 1.00 92.75 88 LYS A CA 1
ATOM 694 C C . LYS A 1 88 ? -15.750 2.292 11.545 1.00 92.75 88 LYS A C 1
ATOM 696 O O . LYS A 1 88 ? -15.713 1.765 12.653 1.00 92.75 88 LYS A O 1
ATOM 701 N N . ALA A 1 89 ? -15.027 3.373 11.252 1.00 90.81 89 ALA A N 1
ATOM 702 C CA . ALA A 1 89 ? -14.212 4.070 12.243 1.00 90.81 89 ALA A CA 1
ATOM 703 C C . ALA A 1 89 ? -15.085 4.745 13.308 1.00 90.81 89 ALA A C 1
ATOM 705 O O . ALA A 1 89 ? -14.819 4.577 14.495 1.00 90.81 89 ALA A O 1
ATOM 706 N N . ALA A 1 90 ? -16.163 5.424 12.907 1.00 90.62 90 ALA A N 1
ATOM 707 C CA . ALA A 1 90 ? -17.125 6.015 13.832 1.00 90.62 90 ALA A CA 1
ATOM 708 C C . ALA A 1 90 ? -17.787 4.947 14.721 1.00 90.62 90 ALA A C 1
ATOM 710 O O . ALA A 1 90 ? -17.880 5.134 15.932 1.00 90.62 90 ALA A O 1
ATOM 711 N N . SER A 1 91 ? -18.158 3.789 14.164 1.00 93.81 91 SER A N 1
ATOM 712 C CA . SER A 1 91 ? -18.661 2.654 14.951 1.00 93.81 91 SER A CA 1
ATOM 713 C C . SER A 1 91 ? -17.611 2.111 15.925 1.00 93.81 91 SER A C 1
ATOM 715 O O . SER A 1 91 ? -17.938 1.782 17.063 1.00 93.81 91 SER A O 1
ATOM 717 N N . THR A 1 92 ? -16.340 2.025 15.516 1.00 92.75 92 THR A N 1
ATOM 718 C CA . THR A 1 92 ? -15.238 1.631 16.409 1.00 92.75 92 THR A CA 1
ATOM 719 C C . THR A 1 92 ? -15.049 2.634 17.545 1.00 92.75 92 THR A C 1
ATOM 721 O O . THR A 1 92 ? -14.920 2.211 18.691 1.00 92.75 92 THR A O 1
ATOM 724 N N . ALA A 1 93 ? -15.107 3.937 17.261 1.00 90.62 93 ALA A N 1
ATOM 725 C CA . ALA A 1 93 ? -15.049 4.975 18.286 1.00 90.62 93 ALA A CA 1
ATOM 726 C C . ALA A 1 93 ? -16.235 4.869 19.256 1.00 90.62 93 ALA A C 1
ATOM 728 O O . ALA A 1 93 ? -16.037 4.871 20.466 1.00 90.62 93 ALA A O 1
ATOM 729 N N . ALA A 1 94 ? -17.455 4.670 18.745 1.00 91.69 94 ALA A N 1
ATOM 730 C CA . ALA A 1 94 ? -18.647 4.503 19.573 1.00 91.69 94 ALA A CA 1
ATOM 731 C C . ALA A 1 94 ? -18.545 3.289 20.515 1.00 91.69 94 ALA A C 1
ATOM 733 O O . ALA A 1 94 ? -18.974 3.366 21.666 1.00 91.69 94 ALA A O 1
ATOM 734 N N . ARG A 1 95 ? -17.925 2.185 20.077 1.00 93.56 95 ARG A N 1
ATOM 735 C CA . ARG A 1 95 ? -17.691 1.012 20.938 1.00 93.56 95 ARG A CA 1
ATOM 736 C C . ARG A 1 95 ? -16.746 1.293 22.107 1.00 93.56 95 ARG A C 1
ATOM 738 O O . ARG A 1 95 ? -16.883 0.648 23.142 1.00 93.56 95 ARG A O 1
ATOM 745 N N . ALA A 1 96 ? -15.848 2.273 21.990 1.00 89.94 96 ALA A N 1
ATOM 746 C CA . ALA A 1 96 ? -14.962 2.657 23.089 1.00 89.94 96 ALA A CA 1
ATOM 747 C C . ALA A 1 96 ? -15.728 3.182 24.320 1.00 89.94 96 ALA A C 1
ATOM 749 O O . ALA A 1 96 ? -15.189 3.160 25.426 1.00 89.94 96 ALA A O 1
ATOM 750 N N . THR A 1 97 ? -16.999 3.582 24.160 1.00 91.31 97 THR A N 1
ATOM 751 C CA . THR A 1 97 ? -17.892 3.956 25.271 1.00 91.31 97 THR A CA 1
ATOM 752 C C . THR A 1 97 ? -17.967 2.857 26.329 1.00 91.31 97 THR A C 1
ATOM 754 O O . THR A 1 97 ? -17.904 3.157 27.521 1.00 91.31 97 THR A O 1
ATOM 757 N N . PHE A 1 98 ? -18.041 1.596 25.892 1.00 92.50 98 PHE A N 1
ATOM 758 C CA . PHE A 1 98 ? -18.232 0.427 26.754 1.00 92.50 98 PHE A CA 1
ATOM 759 C C . PHE A 1 98 ? -16.945 -0.064 27.419 1.00 92.50 98 PHE A C 1
ATOM 761 O O . PHE A 1 98 ? -16.991 -0.967 28.249 1.00 92.50 98 PHE A O 1
ATOM 768 N N . LEU A 1 99 ? -15.790 0.502 27.062 1.00 91.38 99 LEU A N 1
ATOM 769 C CA . LEU A 1 99 ? -14.533 0.120 27.687 1.00 91.38 99 LEU A CA 1
ATOM 770 C C . LEU A 1 99 ? -14.453 0.728 29.097 1.00 91.38 99 LEU A C 1
ATOM 772 O O . LEU A 1 99 ? -14.666 1.940 29.235 1.00 91.38 99 LEU A O 1
ATOM 776 N N . PRO A 1 100 ? -14.093 -0.056 30.131 1.00 93.62 100 PRO A N 1
ATOM 777 C CA . PRO A 1 100 ? -13.912 0.424 31.501 1.00 93.62 100 PRO A CA 1
ATOM 778 C C . PRO A 1 100 ? -12.558 1.139 31.648 1.00 93.62 100 PRO A C 1
ATOM 780 O O . PRO A 1 100 ? -11.707 0.772 32.451 1.00 93.62 100 PRO A O 1
ATOM 783 N N . LEU A 1 101 ? -12.330 2.142 30.803 1.00 91.06 101 LEU A N 1
ATOM 784 C CA . LEU A 1 101 ? -11.097 2.913 30.723 1.00 91.06 101 LEU A CA 1
ATOM 785 C C . LEU A 1 101 ? -11.339 4.346 31.189 1.00 91.06 101 LEU A C 1
ATOM 787 O O . LEU A 1 101 ? -12.424 4.905 31.003 1.00 91.06 101 LEU A O 1
ATOM 791 N N . SER A 1 102 ? -10.291 4.968 31.733 1.00 88.00 102 SER A N 1
ATOM 792 C CA . SER A 1 102 ? -10.299 6.404 32.006 1.00 88.00 102 SER A CA 1
ATOM 793 C C . SER A 1 102 ? -10.528 7.198 30.716 1.00 88.00 102 SER A C 1
ATOM 795 O O . SER A 1 102 ? -10.204 6.742 29.617 1.00 88.00 102 SER A O 1
ATOM 797 N N . ARG A 1 103 ? -11.042 8.427 30.836 1.00 84.69 103 ARG A N 1
ATOM 798 C CA . ARG A 1 103 ? -11.277 9.319 29.686 1.00 84.69 103 ARG A CA 1
ATOM 799 C C . ARG A 1 103 ? -10.034 9.471 28.803 1.00 84.69 103 ARG A C 1
ATOM 801 O O . ARG A 1 103 ? -10.128 9.346 27.587 1.00 84.69 103 ARG A O 1
ATOM 808 N N . LYS A 1 104 ? -8.860 9.666 29.414 1.00 83.50 104 LYS A N 1
ATOM 809 C CA . LYS A 1 104 ? -7.578 9.755 28.698 1.00 83.50 104 LYS A CA 1
ATOM 810 C C . LYS A 1 104 ? -7.256 8.463 27.934 1.00 83.50 104 LYS A C 1
ATOM 812 O O . LYS A 1 104 ? -6.962 8.521 26.745 1.00 83.50 104 LYS A O 1
ATOM 817 N N . ALA A 1 105 ? -7.374 7.305 28.582 1.00 84.94 105 ALA A N 1
ATOM 818 C CA . ALA A 1 105 ? -7.095 6.017 27.948 1.00 84.94 105 ALA A CA 1
ATOM 819 C C . ALA A 1 105 ? -8.090 5.686 26.818 1.00 84.94 105 ALA A C 1
ATOM 821 O O . ALA A 1 105 ? -7.710 5.081 25.814 1.00 84.94 105 ALA A O 1
ATOM 822 N N . LYS A 1 106 ? -9.353 6.128 26.923 1.00 87.38 106 LYS A N 1
ATOM 823 C CA . LYS A 1 106 ? -10.326 6.035 25.822 1.00 87.38 106 LYS A CA 1
ATOM 824 C C . LYS A 1 106 ? -9.879 6.847 24.611 1.00 87.38 106 LYS A C 1
ATOM 826 O O . LYS A 1 106 ? -9.924 6.327 23.500 1.00 87.38 106 LYS A O 1
ATOM 831 N N . TYR A 1 107 ? -9.386 8.069 24.812 1.00 83.00 107 TYR A N 1
ATOM 832 C CA . TYR A 1 107 ? -8.844 8.881 23.723 1.00 83.00 107 TYR A CA 1
ATOM 833 C C . TYR A 1 107 ? -7.656 8.227 23.024 1.00 83.00 107 TYR A C 1
ATOM 835 O O . TYR A 1 107 ? -7.646 8.129 21.797 1.00 83.00 107 TYR A O 1
ATOM 843 N N . GLU A 1 108 ? -6.695 7.720 23.792 1.00 82.81 108 GLU A N 1
ATOM 844 C CA . GLU A 1 108 ? -5.541 6.994 23.253 1.00 82.81 108 GLU A CA 1
ATOM 845 C C . GLU A 1 108 ? -5.982 5.746 22.471 1.00 82.81 108 GLU A C 1
ATOM 847 O O . GLU A 1 108 ? -5.504 5.499 21.362 1.00 82.81 108 GLU A O 1
ATOM 852 N N . THR A 1 109 ? -6.968 5.009 22.993 1.00 85.62 109 THR A N 1
ATOM 853 C CA . THR A 1 109 ? -7.543 3.826 22.335 1.00 85.62 109 THR A CA 1
ATOM 854 C C . THR A 1 109 ? -8.242 4.186 21.025 1.00 85.62 109 THR A C 1
ATOM 856 O O . THR A 1 109 ? -8.019 3.531 20.006 1.00 85.62 109 THR A O 1
ATOM 859 N N . ILE A 1 110 ? -9.068 5.235 21.015 1.00 86.50 110 ILE A N 1
ATOM 860 C CA . ILE A 1 110 ? -9.760 5.726 19.815 1.00 86.50 110 ILE A CA 1
ATOM 861 C C . ILE A 1 110 ? -8.737 6.178 18.768 1.00 86.50 110 ILE A C 1
ATOM 863 O O . ILE A 1 110 ? -8.845 5.782 17.607 1.00 86.50 110 ILE A O 1
ATOM 867 N N . GLY A 1 111 ? -7.706 6.923 19.177 1.00 81.50 111 GLY A N 1
ATOM 868 C CA . GLY A 1 111 ? -6.610 7.340 18.300 1.00 81.50 111 GLY A CA 1
ATOM 869 C C . GLY A 1 111 ? -5.871 6.155 17.672 1.00 81.50 111 GLY A C 1
ATOM 870 O O . GLY A 1 111 ? -5.633 6.128 16.463 1.00 81.50 111 GLY A O 1
ATOM 871 N N . ALA A 1 112 ? -5.559 5.133 18.474 1.00 82.56 112 ALA A N 1
ATOM 872 C CA . ALA A 1 112 ? -4.871 3.926 18.019 1.00 82.56 112 ALA A CA 1
ATOM 873 C C . ALA A 1 112 ? -5.733 3.016 17.125 1.00 82.56 112 ALA A C 1
ATOM 875 O O . ALA A 1 112 ? -5.184 2.240 16.345 1.00 82.56 112 ALA A O 1
ATOM 876 N N . THR A 1 113 ? -7.064 3.105 17.218 1.00 88.38 113 THR A N 1
ATOM 877 C CA . THR A 1 113 ? -7.995 2.206 16.518 1.00 88.38 113 THR A CA 1
ATOM 878 C C . THR A 1 113 ? -8.818 2.937 15.459 1.00 88.38 113 THR A C 1
ATOM 880 O O . THR A 1 113 ? -8.519 2.850 14.268 1.00 88.38 113 THR A O 1
ATOM 883 N N . ALA A 1 114 ? -9.850 3.671 15.874 1.00 88.06 114 ALA A N 1
ATOM 884 C CA . ALA A 1 114 ? -10.782 4.371 15.003 1.00 88.06 114 ALA A CA 1
ATOM 885 C C . ALA A 1 114 ? -10.078 5.409 14.123 1.00 88.06 114 ALA A C 1
ATOM 887 O O . ALA A 1 114 ? -10.274 5.402 12.909 1.00 88.06 114 ALA A O 1
ATOM 888 N N . THR A 1 115 ? -9.217 6.254 14.694 1.00 83.38 115 THR A N 1
ATOM 889 C CA . THR A 1 115 ? -8.544 7.309 13.923 1.00 83.38 115 THR A CA 1
ATOM 890 C C . THR A 1 115 ? -7.451 6.745 13.015 1.00 83.38 115 THR A C 1
ATOM 892 O O . THR A 1 115 ? -7.324 7.157 11.860 1.00 83.38 115 THR A O 1
ATOM 895 N N . ALA A 1 116 ? -6.730 5.709 13.458 1.00 82.19 116 ALA A N 1
ATOM 896 C CA . ALA A 1 116 ? -5.816 4.955 12.598 1.00 82.19 116 ALA A CA 1
ATOM 897 C C . ALA A 1 116 ? -6.539 4.317 11.396 1.00 82.19 116 ALA A C 1
ATOM 899 O O . ALA A 1 116 ? -6.052 4.392 10.268 1.00 82.19 116 ALA A O 1
ATOM 900 N N . GLN A 1 117 ? -7.727 3.749 11.613 1.00 86.62 117 GLN A N 1
ATOM 901 C CA . GLN A 1 117 ? -8.553 3.197 10.543 1.00 86.62 117 GLN A CA 1
ATOM 902 C C . GLN A 1 117 ? -9.074 4.292 9.604 1.00 86.62 117 GLN A C 1
ATOM 904 O O . GLN A 1 117 ? -9.007 4.141 8.386 1.00 86.62 117 GLN A O 1
ATOM 909 N N . ALA A 1 118 ? -9.581 5.394 10.157 1.00 85.25 118 ALA A N 1
ATOM 910 C CA . ALA A 1 118 ? -10.114 6.513 9.394 1.00 85.25 118 ALA A CA 1
ATOM 911 C C . ALA A 1 118 ? -9.038 7.217 8.564 1.00 85.25 118 ALA A C 1
ATOM 913 O O . ALA A 1 118 ? -9.336 7.651 7.462 1.00 85.25 118 ALA A O 1
ATOM 914 N N . SER A 1 119 ? -7.801 7.312 9.059 1.00 80.81 119 SER A N 1
ATOM 915 C CA . SER A 1 119 ? -6.690 7.998 8.381 1.00 80.81 119 SER A CA 1
ATOM 916 C C . SER A 1 119 ? -6.038 7.178 7.267 1.00 80.81 119 SER A C 1
ATOM 918 O O . SER A 1 119 ? -5.279 7.720 6.460 1.00 80.81 119 SER A O 1
ATOM 920 N N . TYR A 1 120 ? -6.342 5.885 7.174 1.00 82.25 120 TYR A N 1
ATOM 921 C CA . TYR A 1 120 ? -5.800 5.025 6.133 1.00 82.25 120 TYR A CA 1
ATOM 922 C C . TYR A 1 120 ? -6.349 5.380 4.744 1.00 82.25 120 TYR A C 1
ATOM 924 O O . TYR A 1 120 ? -7.529 5.689 4.589 1.00 82.25 120 TYR A O 1
ATOM 932 N N . GLY A 1 121 ? -5.493 5.289 3.722 1.00 78.25 121 GLY A N 1
ATOM 933 C CA . GLY A 1 121 ? -5.849 5.384 2.302 1.00 78.25 121 GLY A CA 1
ATOM 934 C C . GLY A 1 121 ? -6.095 6.790 1.742 1.00 78.25 121 GLY A C 1
ATOM 935 O O . GLY A 1 121 ? -6.286 6.913 0.533 1.00 78.25 121 GLY A O 1
ATOM 936 N N . TRP A 1 122 ? -6.013 7.841 2.562 1.00 78.00 122 TRP A N 1
ATOM 937 C CA . TRP A 1 122 ? -6.065 9.236 2.112 1.00 78.00 122 TRP A CA 1
ATOM 938 C C . TRP A 1 122 ? -4.703 9.681 1.568 1.00 78.00 122 TRP A C 1
ATOM 940 O O . TRP A 1 122 ? -3.829 10.122 2.314 1.00 78.00 122 TRP A O 1
ATOM 950 N N . ILE A 1 123 ? -4.496 9.542 0.257 1.00 72.62 123 ILE A N 1
ATOM 951 C CA . ILE A 1 123 ? -3.281 10.007 -0.429 1.00 72.62 123 ILE A CA 1
ATOM 952 C C . ILE A 1 123 ? -3.638 11.208 -1.305 1.00 72.62 123 ILE A C 1
ATOM 954 O O . ILE A 1 123 ? -4.518 11.118 -2.155 1.00 72.62 123 ILE A O 1
ATOM 958 N N . GLY A 1 124 ? -2.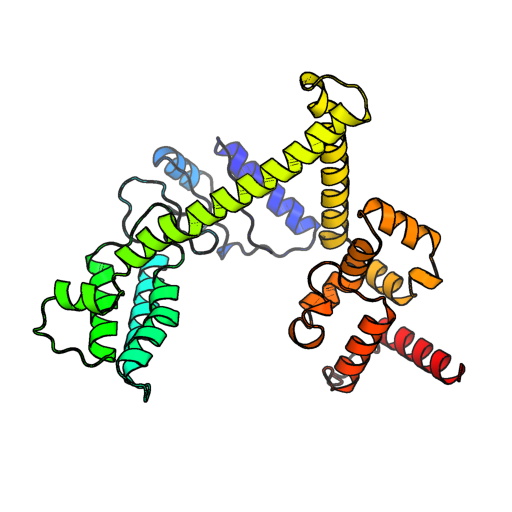957 12.339 -1.096 1.00 68.44 124 GLY A N 1
ATOM 959 C CA . GLY A 1 124 ? -3.135 13.550 -1.911 1.00 68.44 124 GLY A CA 1
ATOM 960 C C . GLY A 1 124 ? -4.465 14.290 -1.707 1.00 68.44 124 GLY A C 1
ATOM 961 O O . GLY A 1 124 ? -4.741 15.247 -2.425 1.00 68.44 124 GLY A O 1
ATOM 962 N N . ARG A 1 125 ? -5.290 13.876 -0.737 1.00 74.25 125 ARG A N 1
ATOM 963 C CA . ARG A 1 125 ? -6.575 14.501 -0.389 1.00 74.25 125 ARG A CA 1
ATOM 964 C C . ARG A 1 125 ? -6.855 14.351 1.108 1.00 74.25 125 ARG A C 1
ATOM 966 O O . ARG A 1 125 ? -6.434 13.369 1.711 1.00 74.25 125 ARG A O 1
ATOM 973 N N . LYS A 1 126 ? -7.600 15.302 1.682 1.00 74.75 126 LYS A N 1
ATOM 974 C CA . LYS A 1 126 ? -8.193 15.199 3.024 1.00 74.75 126 LYS A CA 1
ATOM 975 C C . LYS A 1 126 ? -9.676 14.785 2.944 1.00 74.75 126 LYS A C 1
ATOM 977 O O . LYS A 1 126 ? -10.347 15.185 1.983 1.00 74.75 126 LYS A O 1
ATOM 982 N N . PRO A 1 127 ? -10.189 14.006 3.912 1.00 77.25 127 PRO A N 1
ATOM 983 C CA . PRO A 1 127 ? -11.626 13.775 4.050 1.00 77.25 127 PRO A CA 1
ATOM 984 C C . PRO A 1 127 ? -12.386 15.106 4.208 1.00 77.25 127 PRO A C 1
ATOM 986 O O . PRO A 1 127 ? -11.819 16.049 4.761 1.00 77.25 127 PRO A O 1
ATOM 989 N N . PRO A 1 128 ? -13.635 15.217 3.718 1.00 78.62 128 PRO A N 1
ATOM 990 C CA . PRO A 1 128 ? -14.469 16.400 3.937 1.00 78.62 128 PRO A CA 1
ATOM 991 C C . PRO A 1 128 ? -14.745 16.658 5.424 1.00 78.62 128 PRO A C 1
ATOM 993 O O . PRO A 1 128 ? -15.017 15.718 6.172 1.00 78.62 128 PRO A O 1
ATOM 996 N N . GLU A 1 129 ? -14.800 17.931 5.830 1.00 76.25 129 GLU A N 1
ATOM 997 C CA . GLU A 1 129 ? -15.007 18.314 7.237 1.00 76.25 129 GLU A CA 1
ATOM 998 C C . GLU A 1 129 ? -16.290 17.720 7.834 1.00 76.25 129 GLU A C 1
ATOM 1000 O O . GLU A 1 129 ? -16.293 17.243 8.970 1.00 76.25 129 GLU A O 1
ATOM 1005 N N . ALA A 1 130 ? -17.377 17.688 7.059 1.00 78.12 130 ALA A N 1
ATOM 1006 C CA . ALA A 1 130 ? -18.645 17.109 7.498 1.00 78.12 130 ALA A CA 1
ATOM 1007 C C . ALA A 1 130 ? -18.513 15.623 7.886 1.00 78.12 130 ALA A C 1
ATOM 1009 O O . ALA A 1 130 ? -19.131 15.172 8.851 1.00 78.12 130 ALA A O 1
ATOM 1010 N N . GLU A 1 131 ? -17.679 14.867 7.170 1.00 77.50 131 GLU A N 1
ATOM 1011 C CA . GLU A 1 131 ? -17.442 13.452 7.454 1.00 77.50 131 GLU A CA 1
ATOM 1012 C C . GLU A 1 131 ? -16.502 13.267 8.655 1.00 77.50 131 GLU A C 1
ATOM 1014 O O . GLU A 1 131 ? -16.744 12.395 9.495 1.00 77.50 131 GLU A O 1
ATOM 1019 N N . CYS A 1 132 ? -15.489 14.130 8.792 1.00 79.25 132 CYS A N 1
ATOM 1020 C CA . CYS A 1 132 ? -14.621 14.188 9.972 1.00 79.25 132 CYS A CA 1
ATOM 1021 C C . CYS A 1 132 ? -15.424 14.478 11.245 1.00 79.25 132 CYS A C 1
ATOM 1023 O O . CYS A 1 132 ? -15.259 13.796 12.254 1.00 79.25 132 CYS A O 1
ATOM 1025 N N . LYS A 1 133 ? -16.369 15.425 11.176 1.00 80.25 133 LYS A N 1
ATOM 1026 C CA . LYS A 1 133 ? -17.224 15.813 12.305 1.00 80.25 133 LYS A CA 1
ATOM 1027 C C . LYS A 1 133 ? -18.032 14.638 12.855 1.00 80.25 133 LYS A C 1
ATOM 1029 O O . LYS A 1 133 ? -18.258 14.561 14.059 1.00 80.25 133 LYS A O 1
ATOM 1034 N N . ARG A 1 134 ? -18.454 13.697 12.004 1.00 82.56 134 ARG A N 1
ATOM 1035 C CA . ARG A 1 134 ? -19.186 12.500 12.446 1.00 82.56 134 ARG A CA 1
ATOM 1036 C C . ARG A 1 134 ? -18.316 11.581 13.309 1.00 82.56 134 ARG A C 1
ATOM 1038 O O . ARG A 1 134 ? -18.799 11.063 14.314 1.00 82.56 134 ARG A O 1
ATOM 1045 N N . LEU A 1 135 ? -17.049 11.397 12.936 1.00 84.69 135 LEU A N 1
ATOM 1046 C CA . LEU A 1 135 ? -16.084 10.640 13.737 1.00 84.69 135 LEU A CA 1
ATOM 1047 C C . LEU A 1 135 ? -15.763 11.369 15.048 1.00 84.69 135 LEU A C 1
ATOM 1049 O O . LEU A 1 135 ? -15.784 10.740 16.104 1.00 84.69 135 LEU A O 1
ATOM 1053 N N . ASP A 1 136 ? -15.536 12.684 14.980 1.00 82.38 136 ASP A N 1
ATOM 1054 C CA . ASP A 1 136 ? -15.268 13.526 16.150 1.00 82.38 136 ASP A CA 1
ATOM 1055 C C . ASP A 1 136 ? -16.404 13.410 17.181 1.00 82.38 136 ASP A C 1
ATOM 1057 O O . ASP A 1 136 ? -16.159 13.133 18.353 1.00 82.38 136 ASP A O 1
ATOM 1061 N N . LEU A 1 137 ? -17.662 13.527 16.739 1.00 84.12 137 LEU A N 1
ATOM 1062 C CA . LEU A 1 137 ? -18.840 13.387 17.602 1.00 84.12 137 LEU A CA 1
ATOM 1063 C C . LEU A 1 137 ? -18.929 11.999 18.251 1.00 84.12 137 LEU A C 1
ATOM 1065 O O . LEU A 1 137 ? -19.251 11.898 19.436 1.00 84.12 137 LEU A O 1
ATOM 1069 N N . ALA A 1 138 ? -18.635 10.932 17.502 1.00 87.62 138 ALA A N 1
ATOM 1070 C CA . ALA A 1 138 ? -18.627 9.574 18.042 1.00 87.62 138 ALA A CA 1
ATOM 1071 C C . ALA A 1 138 ? -17.542 9.397 19.118 1.00 87.62 138 ALA A C 1
ATOM 1073 O O . ALA A 1 138 ? -17.806 8.801 20.163 1.00 87.62 138 ALA A O 1
ATOM 1074 N N . ALA A 1 139 ? -16.349 9.955 18.893 1.00 85.12 139 ALA A N 1
ATOM 1075 C CA . ALA A 1 139 ? -15.257 9.931 19.858 1.00 85.12 139 ALA A CA 1
ATOM 1076 C C . ALA A 1 139 ? -15.590 10.732 21.126 1.00 85.12 139 ALA A C 1
ATOM 1078 O O . ALA A 1 139 ? -15.416 10.236 22.238 1.00 85.12 139 ALA A O 1
ATOM 1079 N N . TRP A 1 140 ? -16.133 11.942 20.974 1.00 85.12 14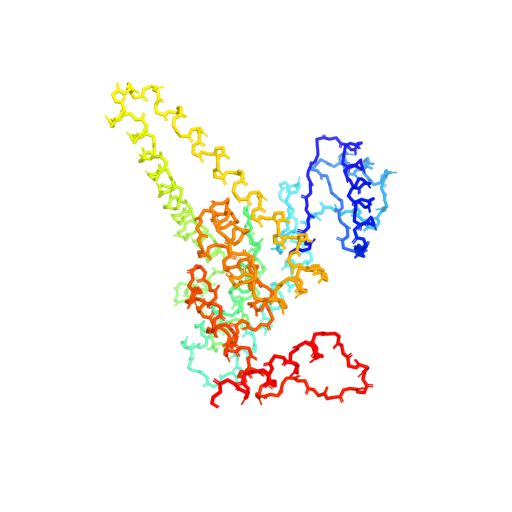0 TRP A N 1
ATOM 1080 C CA . TRP A 1 140 ? -16.532 12.795 22.096 1.00 85.12 140 TRP A CA 1
ATOM 1081 C C . TRP A 1 140 ? -17.618 12.149 22.950 1.00 85.12 140 TRP A C 1
ATOM 1083 O O . TRP A 1 140 ? -17.508 12.133 24.176 1.00 85.12 140 TRP A O 1
ATOM 1093 N N . LYS A 1 141 ? -18.629 11.546 22.314 1.00 87.06 141 LYS A N 1
ATOM 1094 C CA . LYS A 1 141 ? -19.676 10.805 23.021 1.00 87.06 141 LYS A CA 1
ATOM 1095 C C . LYS A 1 141 ? -19.098 9.617 23.794 1.00 87.06 141 LYS A C 1
ATOM 1097 O O . LYS A 1 141 ? -19.464 9.414 24.947 1.00 87.06 141 LYS A O 1
ATOM 1102 N N . ALA A 1 142 ? -18.160 8.875 23.203 1.00 88.25 142 ALA A N 1
ATOM 1103 C CA . ALA A 1 142 ? -17.526 7.732 23.860 1.00 88.25 142 ALA A CA 1
ATOM 1104 C C . ALA A 1 142 ? -16.682 8.109 25.088 1.00 88.25 142 ALA A C 1
ATOM 1106 O O . ALA A 1 142 ? -16.585 7.337 26.050 1.00 88.25 142 ALA A O 1
ATOM 1107 N N . CYS A 1 143 ? -16.104 9.308 25.066 1.00 86.56 143 CYS A N 1
ATOM 1108 C CA . CYS A 1 143 ? -15.315 9.870 26.155 1.00 86.56 143 CYS A CA 1
ATOM 1109 C C . CYS A 1 143 ? -16.137 10.673 27.179 1.00 86.56 143 CYS A C 1
ATOM 1111 O O . CYS A 1 143 ? -15.557 11.149 28.155 1.00 86.56 143 CYS A O 1
ATOM 1113 N N . GLY A 1 144 ? -17.456 10.804 26.991 1.00 85.06 144 GLY A N 1
ATOM 1114 C CA . GLY A 1 144 ? -18.336 11.538 27.906 1.00 85.06 144 GLY A CA 1
ATOM 1115 C C . GLY A 1 144 ? -18.130 13.056 27.881 1.00 85.06 144 GLY A C 1
ATOM 1116 O O . GLY A 1 144 ? -18.248 13.708 28.914 1.00 85.06 144 GLY A O 1
ATOM 1117 N N . GLU A 1 145 ? -17.776 13.627 26.728 1.00 79.56 145 GLU A N 1
ATOM 1118 C CA . GLU A 1 145 ? -17.614 15.077 26.589 1.00 79.56 145 GLU A CA 1
ATOM 1119 C C . GLU A 1 145 ? -18.959 15.816 26.676 1.00 79.56 145 GLU A C 1
ATOM 1121 O O . GLU A 1 145 ? -19.909 15.429 25.987 1.00 79.56 145 GLU A O 1
ATOM 1126 N N . PRO A 1 146 ? -19.048 16.928 27.430 1.00 70.06 146 PRO A N 1
ATOM 1127 C CA . PRO A 1 146 ? -20.247 17.759 27.453 1.00 70.06 146 PRO A CA 1
ATOM 1128 C C . PRO A 1 146 ? -20.485 18.378 26.073 1.00 70.06 146 PRO A C 1
ATOM 1130 O O . PRO A 1 146 ? -19.541 18.855 25.440 1.00 70.06 146 PRO A O 1
ATOM 1133 N N . TYR A 1 147 ? -21.731 18.392 25.590 1.00 62.19 147 TYR A N 1
ATOM 1134 C CA . TYR A 1 147 ? -22.075 18.886 24.248 1.00 62.19 147 TYR A CA 1
ATOM 1135 C C . TYR A 1 147 ? -21.657 20.354 24.029 1.00 62.19 147 TYR A C 1
ATOM 1137 O O . TYR A 1 147 ? -21.143 20.672 22.955 1.00 62.19 147 TYR A O 1
ATOM 1145 N N . ASP A 1 148 ? -21.725 21.185 25.073 1.00 57.88 148 ASP A N 1
ATOM 1146 C CA . ASP A 1 148 ? -21.603 22.651 24.984 1.00 57.88 148 ASP A CA 1
ATOM 1147 C C . ASP A 1 148 ? -20.172 23.200 24.947 1.00 57.88 148 ASP A C 1
ATOM 1149 O O . ASP A 1 148 ? -19.956 24.354 24.580 1.00 57.88 148 ASP A O 1
ATOM 1153 N N . ALA A 1 149 ? -19.156 22.397 25.277 1.00 58.19 149 ALA A N 1
ATOM 1154 C CA . ALA A 1 149 ? -17.776 22.849 25.112 1.00 58.19 149 ALA A CA 1
ATOM 1155 C C . ALA A 1 149 ? -17.471 23.029 23.610 1.00 58.19 149 ALA A C 1
ATOM 1157 O O . ALA A 1 149 ? -17.644 22.102 22.810 1.00 58.19 149 ALA A O 1
ATOM 1158 N N . GLY A 1 150 ? -17.044 24.235 23.219 1.00 60.62 150 GLY A N 1
ATOM 1159 C CA . GLY A 1 150 ? -16.852 24.613 21.818 1.00 60.62 150 GLY A CA 1
ATOM 1160 C C . GLY A 1 150 ? -15.964 23.628 21.049 1.00 60.62 150 GLY A C 1
ATOM 1161 O O . GLY A 1 150 ? -14.940 23.165 21.559 1.00 60.62 150 GLY A O 1
ATOM 1162 N N . MET A 1 151 ? -16.338 23.317 19.799 1.00 60.06 151 MET A N 1
ATOM 1163 C CA . MET A 1 151 ? -15.633 22.337 18.951 1.00 60.06 151 MET A CA 1
ATOM 1164 C C . MET A 1 151 ? -14.125 22.596 18.863 1.00 60.06 151 MET A C 1
ATOM 1166 O O . MET A 1 151 ? -13.343 21.650 18.859 1.00 60.06 151 MET A O 1
ATOM 1170 N N . HIS A 1 152 ? -13.703 23.861 18.832 1.00 60.28 152 HIS A N 1
ATOM 1171 C CA . HIS A 1 152 ? -12.288 24.229 18.770 1.00 60.28 152 HIS A CA 1
ATOM 1172 C C . HIS A 1 152 ? -11.520 23.854 20.040 1.00 60.28 152 HIS A C 1
ATOM 1174 O O . HIS A 1 152 ? -10.405 23.353 19.941 1.00 60.28 152 HIS A O 1
ATOM 1180 N N . HIS A 1 153 ? -12.128 24.015 21.216 1.00 57.88 153 HIS A N 1
ATOM 1181 C CA . HIS A 1 153 ? -11.502 23.678 22.494 1.00 57.88 153 HIS A CA 1
ATOM 1182 C C . HIS A 1 153 ? -11.320 22.160 22.633 1.00 57.88 153 HIS A C 1
ATOM 1184 O O . HIS A 1 153 ? -10.239 21.682 22.971 1.00 57.88 153 HIS A O 1
ATOM 1190 N N . LYS A 1 154 ? -12.342 21.387 22.240 1.00 65.25 154 LYS A N 1
ATOM 1191 C CA . LYS A 1 154 ? -12.267 19.920 22.148 1.00 65.25 154 LYS A CA 1
ATOM 1192 C C . LYS A 1 154 ? -11.215 19.467 21.132 1.00 65.25 154 LYS A C 1
ATOM 1194 O O . LYS A 1 154 ? -10.409 18.595 21.427 1.00 65.25 154 LYS A O 1
ATOM 1199 N N . ARG A 1 155 ? -11.168 20.081 19.946 1.00 63.31 155 ARG A N 1
ATOM 1200 C CA . ARG A 1 155 ? -10.160 19.773 18.913 1.00 63.31 155 ARG A CA 1
ATOM 1201 C C . ARG A 1 155 ? -8.728 20.047 19.394 1.00 63.31 155 ARG A C 1
ATOM 1203 O O . ARG A 1 155 ? -7.839 19.264 19.067 1.00 63.31 155 ARG A O 1
ATOM 1210 N N . LEU A 1 156 ? -8.515 21.107 20.180 1.00 58.56 156 LEU A N 1
ATOM 1211 C CA . LEU A 1 156 ? -7.202 21.487 20.714 1.00 58.56 156 LEU A CA 1
ATOM 1212 C C . LEU A 1 156 ? -6.732 20.545 21.835 1.00 58.56 156 LEU A C 1
ATOM 1214 O O . LEU A 1 156 ? -5.596 20.082 21.816 1.00 58.56 156 LEU A O 1
ATOM 1218 N N . LEU A 1 157 ? -7.616 20.232 22.786 1.00 54.69 157 LEU A N 1
ATOM 1219 C CA . LEU A 1 157 ? -7.285 19.414 23.958 1.00 54.69 157 LEU A CA 1
ATOM 1220 C C . LEU A 1 157 ? -7.105 17.927 23.635 1.00 54.69 157 LEU A C 1
ATOM 1222 O O . LEU A 1 157 ? -6.396 17.223 24.348 1.00 54.69 157 LEU A O 1
ATOM 1226 N N . LEU A 1 158 ? -7.756 17.439 22.576 1.00 59.00 158 LEU A N 1
ATOM 1227 C CA . LEU A 1 158 ? -7.905 16.002 22.338 1.00 59.00 158 LEU A CA 1
ATOM 1228 C C . LEU A 1 158 ? -7.006 15.455 21.224 1.00 59.00 158 LEU A C 1
ATOM 1230 O O . LEU A 1 158 ? -7.018 14.251 20.991 1.00 59.00 158 LEU A O 1
ATOM 1234 N N . SER A 1 159 ? -6.234 16.308 20.534 1.00 53.78 159 SER A N 1
ATOM 1235 C CA . SER A 1 159 ? -5.301 15.916 19.452 1.00 53.78 159 SER A CA 1
ATOM 1236 C C . SER A 1 159 ? -5.908 14.996 18.378 1.00 53.78 159 SER A C 1
ATOM 1238 O O . SER A 1 159 ? -5.204 14.216 17.741 1.00 53.78 159 SER A O 1
ATOM 1240 N N . LEU A 1 160 ? -7.224 15.085 18.182 1.00 56.00 160 LEU A N 1
ATOM 1241 C CA . LEU A 1 160 ? -8.022 14.163 17.379 1.00 56.00 160 LEU A CA 1
ATOM 1242 C C . LEU A 1 160 ? -8.572 14.671 16.037 1.00 56.00 160 LEU A C 1
ATOM 1244 O O . LEU A 1 160 ? -9.262 13.868 15.409 1.00 56.00 160 LEU A O 1
ATOM 1248 N N . PRO A 1 161 ? -8.341 15.908 15.532 1.00 62.47 161 PRO A N 1
ATOM 1249 C CA . PRO A 1 161 ? -8.922 16.243 14.241 1.00 62.47 161 PRO A CA 1
ATOM 1250 C C . PRO A 1 161 ? -8.296 15.334 13.186 1.00 62.47 161 PRO A C 1
ATOM 1252 O O . PRO A 1 161 ? -7.109 15.452 12.884 1.00 62.47 161 PRO A O 1
ATOM 1255 N N . LEU A 1 162 ? -9.096 14.431 12.621 1.00 60.09 162 LEU A N 1
ATOM 1256 C CA . LEU A 1 162 ? -8.675 13.499 11.577 1.00 60.09 162 LEU A CA 1
ATOM 1257 C C . LEU A 1 162 ? -7.983 14.241 10.416 1.00 60.09 162 LEU A C 1
ATOM 1259 O O . LEU A 1 162 ? -7.002 13.757 9.856 1.00 60.09 162 LEU A O 1
ATOM 1263 N N . GLU A 1 163 ? -8.443 15.454 10.099 1.00 58.66 163 GLU A N 1
ATOM 1264 C CA . GLU A 1 163 ? -7.834 16.348 9.105 1.00 58.66 163 GLU A CA 1
ATOM 1265 C C . GLU A 1 163 ? -6.408 16.778 9.464 1.00 58.66 163 GLU A C 1
ATOM 1267 O O . GLU A 1 163 ? -5.526 16.837 8.598 1.00 58.66 163 GLU A O 1
ATOM 1272 N N . THR A 1 164 ? -6.187 17.071 10.744 1.00 56.59 164 THR A N 1
ATOM 1273 C CA . THR A 1 164 ? -4.890 17.428 11.312 1.00 56.59 164 THR A CA 1
ATOM 1274 C C . THR A 1 164 ? -4.009 16.190 11.396 1.00 56.59 164 THR A C 1
ATOM 1276 O O . THR A 1 164 ? -2.856 16.254 10.995 1.00 56.59 164 THR A O 1
ATOM 1279 N N . GLU A 1 165 ? -4.537 15.033 11.795 1.00 62.56 165 GLU A N 1
ATOM 1280 C CA . GLU A 1 165 ? -3.776 13.785 11.846 1.00 62.56 165 GLU A CA 1
ATOM 1281 C C . GLU A 1 165 ? -3.324 13.321 10.453 1.00 62.56 165 GLU A C 1
ATOM 1283 O O . GLU A 1 165 ? -2.158 12.972 10.281 1.00 62.56 165 GLU A O 1
ATOM 1288 N N . ILE A 1 166 ? -4.190 13.363 9.436 1.00 60.84 166 ILE A N 1
ATOM 1289 C CA . ILE A 1 166 ? -3.841 12.974 8.058 1.00 60.84 166 ILE A CA 1
ATOM 1290 C C . ILE A 1 166 ? -2.840 13.964 7.452 1.00 60.84 166 ILE A C 1
ATOM 1292 O O . ILE A 1 166 ? -1.814 13.551 6.903 1.00 60.84 166 ILE A O 1
ATOM 1296 N N . GLY A 1 167 ? -3.108 15.270 7.577 1.00 60.12 167 GLY A N 1
ATOM 1297 C CA . GLY A 1 167 ? -2.225 16.316 7.066 1.00 60.12 167 GLY A CA 1
ATOM 1298 C C . GLY A 1 167 ? -0.856 16.297 7.745 1.00 60.12 167 GLY A C 1
ATOM 1299 O O . GLY A 1 167 ? 0.168 16.213 7.067 1.00 60.12 167 GLY A O 1
ATOM 1300 N N . ILE A 1 168 ? -0.830 16.305 9.081 1.00 59.41 168 ILE A N 1
ATOM 1301 C CA . ILE A 1 168 ? 0.410 16.265 9.858 1.00 59.41 168 ILE A CA 1
ATOM 1302 C C . ILE A 1 168 ? 1.136 14.950 9.609 1.00 59.41 168 ILE A C 1
ATOM 1304 O O . ILE A 1 168 ? 2.302 15.004 9.260 1.00 59.41 168 ILE A O 1
ATOM 1308 N N . ARG A 1 169 ? 0.508 13.767 9.691 1.00 62.91 169 ARG A N 1
ATOM 1309 C CA . ARG A 1 169 ? 1.240 12.501 9.478 1.00 62.91 169 ARG A CA 1
ATOM 1310 C C . ARG A 1 169 ? 1.863 12.417 8.089 1.00 62.91 169 ARG A C 1
ATOM 1312 O O . ARG A 1 169 ? 2.968 11.890 7.962 1.00 62.91 169 ARG A O 1
ATOM 1319 N N . PHE A 1 170 ? 1.212 12.921 7.044 1.00 63.81 170 PHE A N 1
ATOM 1320 C CA . PHE A 1 170 ? 1.836 12.956 5.722 1.00 63.81 170 PHE A CA 1
ATOM 1321 C C . PHE A 1 170 ? 3.113 13.811 5.718 1.00 63.81 170 PHE A C 1
ATOM 1323 O O . PHE A 1 170 ? 4.191 13.307 5.387 1.00 63.81 170 PHE A O 1
ATOM 1330 N N . TRP A 1 171 ? 3.018 15.060 6.171 1.00 63.66 171 TRP A N 1
ATOM 1331 C CA . TRP A 1 171 ? 4.121 16.022 6.107 1.00 63.66 171 TRP A CA 1
ATOM 1332 C C . TRP A 1 171 ? 5.185 15.859 7.198 1.00 63.66 171 TRP A C 1
ATOM 1334 O O . TRP A 1 171 ? 6.347 16.147 6.948 1.00 63.66 171 TRP A O 1
ATOM 1344 N N . SER A 1 172 ? 4.835 15.364 8.384 1.00 63.56 172 SER A N 1
ATOM 1345 C CA . SER A 1 172 ? 5.738 15.233 9.536 1.00 63.56 172 SER A CA 1
ATOM 1346 C C . SER A 1 172 ? 6.323 13.831 9.692 1.00 63.56 172 SER A C 1
ATOM 1348 O O . SER A 1 172 ? 7.432 13.674 10.199 1.00 63.56 172 SER A O 1
ATOM 1350 N N . LYS A 1 173 ? 5.615 12.788 9.239 1.00 63.84 173 LYS A N 1
ATOM 1351 C CA . LYS A 1 173 ? 6.084 11.399 9.347 1.00 63.84 173 LYS A CA 1
ATOM 1352 C C . LYS A 1 173 ? 6.553 10.867 8.004 1.00 63.84 173 LYS A C 1
ATOM 1354 O O . LYS A 1 173 ? 7.675 10.375 7.913 1.00 63.84 173 LYS A O 1
ATOM 1359 N N . TRP A 1 174 ? 5.720 10.917 6.967 1.00 67.88 174 TRP A N 1
ATOM 1360 C CA . TRP A 1 174 ? 6.023 10.227 5.711 1.00 67.88 174 TRP A CA 1
ATOM 1361 C C . TRP A 1 174 ? 7.058 10.957 4.860 1.00 67.88 174 TRP A C 1
ATOM 1363 O O . TRP A 1 174 ? 8.000 10.310 4.402 1.00 67.88 174 TRP A O 1
ATOM 1373 N N . ILE A 1 175 ? 6.935 12.276 4.692 1.00 75.44 175 ILE A N 1
ATOM 1374 C CA . ILE A 1 175 ? 7.910 13.064 3.926 1.00 75.44 175 ILE A CA 1
ATOM 1375 C C . ILE A 1 175 ? 9.308 13.004 4.566 1.00 75.44 175 ILE A C 1
ATOM 1377 O O . ILE A 1 175 ? 10.224 12.554 3.879 1.00 75.44 175 ILE A O 1
ATOM 1381 N N . PRO A 1 176 ? 9.509 13.292 5.868 1.00 81.75 176 PRO A N 1
ATOM 1382 C CA . PRO A 1 176 ? 10.832 13.213 6.483 1.00 81.75 176 PRO A CA 1
ATOM 1383 C C . PRO A 1 176 ? 11.414 11.802 6.457 1.00 81.75 176 PRO A C 1
ATOM 1385 O O . PRO A 1 176 ? 12.604 11.637 6.213 1.00 81.75 176 PRO A O 1
ATOM 1388 N N . ARG A 1 177 ? 10.590 10.756 6.634 1.00 76.12 177 ARG A N 1
ATOM 1389 C CA . ARG A 1 177 ? 11.054 9.365 6.491 1.00 76.12 177 ARG A CA 1
ATOM 1390 C C . ARG A 1 177 ? 11.491 9.048 5.067 1.00 76.12 177 ARG A C 1
ATOM 1392 O O . ARG A 1 177 ? 12.514 8.392 4.900 1.00 76.12 177 ARG A O 1
ATOM 1399 N N . ARG A 1 178 ? 10.750 9.502 4.051 1.00 81.00 178 ARG A N 1
ATOM 1400 C CA . ARG A 1 178 ? 11.138 9.329 2.645 1.00 81.00 178 ARG A CA 1
ATOM 1401 C C . ARG A 1 178 ? 12.412 10.098 2.334 1.00 81.00 178 ARG A C 1
ATOM 1403 O O . ARG A 1 178 ? 13.295 9.519 1.719 1.00 81.00 178 ARG A O 1
ATOM 1410 N N . VAL A 1 179 ? 12.536 11.343 2.785 1.00 86.50 179 VAL A N 1
ATOM 1411 C CA . VAL A 1 179 ? 13.756 12.144 2.611 1.00 86.50 179 VAL A CA 1
ATOM 1412 C C . VAL A 1 179 ? 14.935 11.461 3.296 1.00 86.50 179 VAL A C 1
ATOM 1414 O O . VAL A 1 179 ? 15.933 11.203 2.640 1.00 86.50 179 VAL A O 1
ATOM 1417 N N . LYS A 1 180 ? 14.798 11.053 4.564 1.00 88.56 180 LYS A N 1
ATOM 1418 C CA . LYS A 1 180 ? 15.841 10.326 5.305 1.00 88.56 180 LYS A CA 1
ATOM 1419 C C . LYS A 1 180 ? 16.242 9.024 4.611 1.00 88.56 180 LYS A C 1
ATOM 1421 O O . LYS A 1 180 ? 17.426 8.730 4.507 1.00 88.56 180 LYS A O 1
ATOM 1426 N N . HIS A 1 181 ? 15.271 8.247 4.130 1.00 82.12 181 HIS A N 1
ATOM 1427 C CA . HIS A 1 181 ? 15.543 7.006 3.408 1.00 82.12 181 HIS A CA 1
ATOM 1428 C C . HIS A 1 181 ? 16.265 7.264 2.082 1.00 82.12 181 HIS A C 1
ATOM 1430 O O . HIS A 1 181 ? 17.282 6.632 1.825 1.00 82.12 181 HIS A O 1
ATOM 1436 N N . ASN A 1 182 ? 15.784 8.207 1.267 1.00 89.06 182 ASN A N 1
ATOM 1437 C CA . ASN A 1 182 ? 16.430 8.550 0.001 1.00 89.06 182 ASN A CA 1
ATOM 1438 C C . ASN A 1 182 ? 17.826 9.139 0.226 1.00 89.06 182 ASN A C 1
ATOM 1440 O O . ASN A 1 182 ? 18.743 8.759 -0.485 1.00 89.06 182 ASN A O 1
ATOM 1444 N N . ALA A 1 183 ? 18.016 9.984 1.241 1.00 92.19 183 ALA A N 1
ATOM 1445 C CA . ALA A 1 183 ? 19.325 10.516 1.614 1.00 92.19 183 ALA A CA 1
ATOM 1446 C C . ALA A 1 183 ? 20.297 9.399 2.018 1.00 92.19 183 ALA A C 1
ATOM 1448 O O . ALA A 1 183 ? 21.428 9.377 1.551 1.00 92.19 183 ALA A O 1
ATOM 1449 N N . PHE A 1 184 ? 19.842 8.431 2.819 1.00 91.62 184 PHE A N 1
ATOM 1450 C CA . PHE A 1 184 ? 20.641 7.260 3.181 1.00 91.62 184 PHE A CA 1
ATOM 1451 C C . PHE A 1 184 ? 20.987 6.383 1.965 1.00 91.62 184 PHE A C 1
ATOM 1453 O O . PHE A 1 184 ? 22.121 5.942 1.804 1.00 91.62 184 PHE A O 1
ATOM 1460 N N . VAL A 1 185 ? 20.024 6.135 1.074 1.00 88.31 185 VAL A N 1
ATOM 1461 C CA . VAL A 1 185 ? 20.269 5.370 -0.159 1.00 88.31 185 VAL A CA 1
ATOM 1462 C C . VAL A 1 185 ? 21.250 6.112 -1.071 1.00 88.31 185 VAL A C 1
ATOM 1464 O O . VAL A 1 185 ? 22.182 5.498 -1.585 1.00 88.31 185 VAL A O 1
ATOM 1467 N N . LEU A 1 186 ? 21.091 7.429 -1.226 1.00 92.00 186 LEU A N 1
ATOM 1468 C CA . LEU A 1 186 ? 22.015 8.281 -1.972 1.00 92.00 186 LEU A CA 1
ATOM 1469 C C . LEU A 1 186 ? 23.416 8.263 -1.360 1.00 92.00 186 LEU A C 1
ATOM 1471 O O . LEU A 1 186 ? 24.379 8.144 -2.108 1.00 92.00 186 LEU A O 1
ATOM 1475 N N . SER A 1 187 ? 23.551 8.310 -0.029 1.00 94.50 187 SER A N 1
ATOM 1476 C CA . SER A 1 187 ? 24.866 8.249 0.617 1.00 94.50 187 SER A CA 1
ATOM 1477 C C . SER A 1 187 ? 25.561 6.911 0.373 1.00 94.50 187 SER A C 1
ATOM 1479 O O . SER A 1 187 ? 26.753 6.892 0.093 1.00 94.50 187 SER A O 1
ATOM 1481 N N . LEU A 1 188 ? 24.826 5.793 0.401 1.00 91.50 188 LEU A N 1
ATOM 1482 C CA . LEU A 1 188 ? 25.397 4.484 0.071 1.00 91.50 188 LEU A CA 1
ATOM 1483 C C . LEU A 1 188 ? 25.856 4.418 -1.390 1.00 91.50 188 LEU A C 1
ATOM 1485 O O . LEU A 1 188 ? 26.952 3.934 -1.667 1.00 91.50 188 LEU A O 1
ATOM 1489 N N . TRP A 1 189 ? 25.054 4.935 -2.323 1.00 91.62 189 TRP A N 1
ATOM 1490 C CA . TRP A 1 189 ? 25.446 5.000 -3.732 1.00 91.62 189 TRP A CA 1
ATOM 1491 C C . TRP A 1 189 ? 26.619 5.951 -3.973 1.00 91.62 189 TRP A C 1
ATOM 1493 O O . TRP A 1 189 ? 27.478 5.637 -4.792 1.00 91.62 189 TRP A O 1
ATOM 1503 N N . ALA A 1 190 ? 26.715 7.051 -3.225 1.00 91.12 190 ALA A N 1
ATOM 1504 C CA . ALA A 1 190 ? 27.880 7.927 -3.240 1.00 91.12 190 ALA A CA 1
ATOM 1505 C C . ALA A 1 190 ? 29.137 7.200 -2.734 1.00 91.12 190 ALA A C 1
ATOM 1507 O O . ALA A 1 190 ? 30.189 7.314 -3.354 1.00 91.12 190 ALA A O 1
ATOM 1508 N N . CYS A 1 191 ? 29.040 6.381 -1.678 1.00 91.25 191 CYS A N 1
ATOM 1509 C CA . CYS A 1 191 ? 30.154 5.531 -1.244 1.00 91.25 191 CYS A CA 1
ATOM 1510 C C . CYS A 1 191 ? 30.584 4.553 -2.345 1.00 91.25 191 CYS A C 1
ATOM 1512 O O . CYS A 1 191 ? 31.773 4.440 -2.623 1.00 91.25 191 CYS A O 1
ATOM 1514 N N . VAL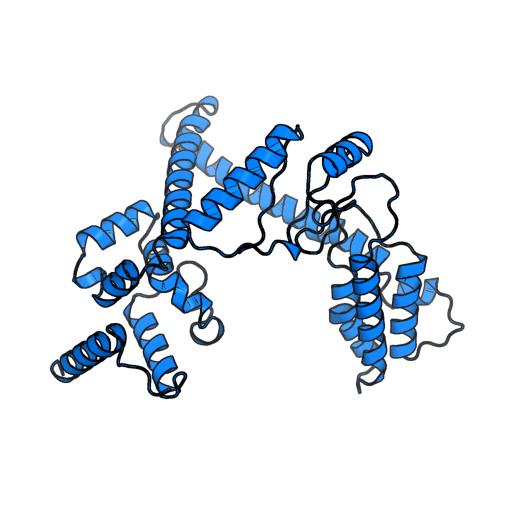 A 1 192 ? 29.636 3.880 -3.007 1.00 89.12 192 VAL A N 1
ATOM 1515 C CA . VAL A 1 192 ? 29.938 2.988 -4.142 1.00 89.12 192 VAL A CA 1
ATOM 1516 C C . VAL A 1 192 ? 30.608 3.762 -5.279 1.00 89.12 192 VAL A C 1
ATOM 1518 O O . VAL A 1 192 ? 31.604 3.299 -5.823 1.00 89.12 192 VAL A O 1
ATOM 1521 N N . TRP A 1 193 ? 30.114 4.955 -5.610 1.00 91.12 193 TRP A N 1
ATOM 1522 C CA . TRP A 1 193 ? 30.725 5.822 -6.615 1.00 91.12 193 TRP A CA 1
ATOM 1523 C C . TRP A 1 193 ? 32.177 6.164 -6.265 1.00 91.12 193 TRP A C 1
ATOM 1525 O O . TRP A 1 193 ? 33.057 5.982 -7.101 1.00 91.12 193 TRP A O 1
ATOM 1535 N N . LEU A 1 194 ? 32.436 6.601 -5.028 1.00 90.69 194 LEU A N 1
ATOM 1536 C CA . LEU A 1 194 ? 33.771 6.973 -4.549 1.00 90.69 194 LEU A CA 1
ATOM 1537 C C . LEU A 1 194 ? 34.731 5.775 -4.472 1.00 90.69 194 LEU A C 1
ATOM 1539 O O . LEU A 1 194 ? 35.918 5.915 -4.761 1.00 90.69 194 LEU A O 1
ATOM 1543 N N . LEU A 1 195 ? 34.231 4.580 -4.145 1.00 88.38 195 LEU A N 1
ATOM 1544 C CA . LEU A 1 195 ? 35.000 3.333 -4.249 1.00 88.38 195 LEU A CA 1
ATOM 1545 C C . LEU A 1 195 ? 35.382 3.018 -5.700 1.00 88.38 195 LEU A C 1
ATOM 1547 O O . LEU A 1 195 ? 36.432 2.441 -5.955 1.00 88.38 195 LEU A O 1
ATOM 1551 N N . GLY A 1 196 ? 34.557 3.430 -6.659 1.00 84.81 196 GLY A N 1
ATOM 1552 C CA . GLY A 1 196 ? 34.865 3.344 -8.081 1.00 84.81 196 GLY A CA 1
ATOM 1553 C C . GLY A 1 196 ? 35.952 4.306 -8.559 1.00 84.81 196 GLY A C 1
ATOM 1554 O O . GLY A 1 196 ? 36.393 4.175 -9.700 1.00 84.81 196 GLY A O 1
ATOM 1555 N N . THR A 1 197 ? 36.362 5.266 -7.724 1.00 87.88 197 THR A N 1
ATOM 1556 C CA . THR A 1 197 ? 37.293 6.338 -8.098 1.00 87.88 197 THR A CA 1
ATOM 1557 C C . THR A 1 197 ? 38.582 6.275 -7.294 1.00 87.88 197 THR A C 1
ATOM 1559 O O . THR A 1 197 ? 39.638 6.025 -7.868 1.00 87.88 197 THR A O 1
ATOM 1562 N N . TYR A 1 198 ? 38.498 6.431 -5.970 1.00 77.75 198 TYR A N 1
ATOM 1563 C CA . TYR A 1 198 ? 39.653 6.643 -5.092 1.00 77.75 198 TYR A CA 1
ATOM 1564 C C . TYR A 1 198 ? 40.656 5.472 -5.083 1.00 77.75 198 TYR A C 1
ATOM 1566 O O . TYR A 1 198 ? 41.817 5.698 -5.414 1.00 77.75 198 TYR A O 1
ATOM 1574 N N . PRO A 1 199 ? 40.260 4.215 -4.802 1.00 80.00 199 PRO A N 1
ATOM 1575 C CA . PRO A 1 199 ? 41.204 3.093 -4.792 1.00 80.00 199 PRO A CA 1
ATOM 1576 C C . PRO A 1 199 ? 41.626 2.631 -6.196 1.00 80.00 199 PRO A C 1
ATOM 1578 O O . PRO A 1 199 ? 42.574 1.865 -6.325 1.00 80.00 199 PRO A O 1
ATOM 1581 N N . LEU A 1 200 ? 40.925 3.069 -7.247 1.00 78.06 200 LEU A N 1
ATOM 1582 C CA . LEU A 1 200 ? 41.189 2.673 -8.634 1.00 78.06 200 LEU A CA 1
ATOM 1583 C C . LEU A 1 200 ? 41.916 3.763 -9.438 1.00 78.06 200 LEU A C 1
ATOM 1585 O O . LEU A 1 200 ? 42.099 3.592 -10.642 1.00 78.06 200 LEU A O 1
ATOM 1589 N N . GLY A 1 201 ? 42.289 4.882 -8.802 1.00 83.25 201 GLY A N 1
ATOM 1590 C CA . GLY A 1 201 ? 42.972 6.007 -9.449 1.00 83.25 201 GLY A CA 1
ATOM 1591 C C . GLY A 1 201 ? 42.156 6.689 -10.553 1.00 83.25 201 GLY A C 1
ATOM 1592 O O . GLY A 1 201 ? 42.733 7.306 -11.444 1.00 83.25 201 GLY A O 1
ATOM 1593 N N . ARG A 1 202 ? 40.823 6.558 -10.539 1.00 79.25 202 ARG A N 1
ATOM 1594 C CA . ARG A 1 202 ? 39.952 7.113 -11.587 1.00 79.25 202 ARG A CA 1
ATOM 1595 C C . ARG A 1 202 ? 39.426 8.494 -11.195 1.00 79.25 202 ARG A C 1
ATOM 1597 O O . ARG A 1 202 ? 39.158 8.726 -10.013 1.00 79.25 202 ARG A O 1
ATOM 1604 N N . PRO A 1 203 ? 39.208 9.401 -12.162 1.00 89.06 203 PRO A N 1
ATOM 1605 C CA . PRO A 1 203 ? 38.596 10.695 -11.882 1.00 89.06 203 PRO A CA 1
ATOM 1606 C C . PRO A 1 203 ? 37.150 10.532 -11.391 1.00 89.06 203 PRO A C 1
ATOM 1608 O O . PRO A 1 203 ? 36.475 9.549 -11.703 1.00 89.06 203 PRO A O 1
ATOM 1611 N N . LEU A 1 204 ? 36.639 11.529 -10.657 1.00 87.38 204 LEU A N 1
ATOM 1612 C CA . LEU A 1 204 ? 35.262 11.517 -10.135 1.00 87.38 204 LEU A CA 1
ATOM 1613 C C . LEU A 1 204 ? 34.205 11.333 -11.232 1.00 87.38 204 LEU A C 1
ATOM 1615 O O . LEU A 1 204 ? 33.162 10.736 -10.974 1.00 87.38 204 LEU A O 1
ATOM 1619 N N . SER A 1 205 ? 34.490 11.786 -12.454 1.00 88.69 205 SER A N 1
ATOM 1620 C CA . SER A 1 205 ? 33.643 11.605 -13.636 1.00 88.69 205 SER A CA 1
ATOM 1621 C C . SER A 1 205 ? 33.488 10.145 -14.075 1.00 88.69 205 SER A C 1
ATOM 1623 O O . SER A 1 205 ? 32.593 9.850 -14.860 1.00 88.69 205 SER A O 1
ATOM 1625 N N . GLU A 1 206 ? 34.310 9.221 -13.572 1.00 89.06 206 GLU A N 1
ATOM 1626 C CA . GLU A 1 206 ? 34.297 7.805 -13.951 1.00 89.06 206 GLU A CA 1
ATOM 1627 C C . GLU A 1 206 ? 33.703 6.864 -12.895 1.00 89.06 206 GLU A C 1
ATOM 1629 O O . GLU A 1 206 ? 33.549 5.669 -13.163 1.00 89.06 206 GLU A O 1
ATOM 1634 N N . GLY A 1 207 ? 33.307 7.367 -11.719 1.00 86.25 207 GLY A N 1
ATOM 1635 C CA . GLY A 1 207 ? 32.731 6.528 -10.658 1.00 86.25 207 GLY A CA 1
ATOM 1636 C C . GLY A 1 207 ? 31.457 5.787 -11.081 1.00 86.25 207 GLY A C 1
ATOM 1637 O O . GLY A 1 207 ? 31.195 4.675 -10.608 1.00 86.25 207 GLY A O 1
ATOM 1638 N N . TRP A 1 208 ? 30.719 6.325 -12.063 1.00 88.19 208 TRP A N 1
ATOM 1639 C CA . TRP A 1 208 ? 29.557 5.652 -12.649 1.00 88.19 208 TRP A CA 1
ATOM 1640 C C . TRP A 1 208 ? 29.898 4.281 -13.231 1.00 88.19 208 TRP A C 1
ATOM 1642 O O . TRP A 1 208 ? 29.033 3.415 -13.218 1.00 88.19 208 TRP A O 1
ATOM 1652 N N . ARG A 1 209 ? 31.125 4.048 -13.721 1.00 88.25 209 ARG A N 1
ATOM 1653 C CA . ARG A 1 209 ? 31.514 2.763 -14.327 1.00 88.25 209 ARG A CA 1
ATOM 1654 C C . ARG A 1 209 ? 31.429 1.635 -13.305 1.00 88.25 209 ARG A C 1
ATOM 1656 O O . ARG A 1 209 ? 30.886 0.574 -13.589 1.00 88.25 209 ARG A O 1
ATOM 1663 N N . PHE A 1 210 ? 31.925 1.878 -12.094 1.00 87.44 210 PHE A N 1
ATOM 1664 C CA . PHE A 1 210 ? 31.841 0.912 -11.002 1.00 87.44 210 PHE A CA 1
ATOM 1665 C C . PHE A 1 210 ? 30.419 0.820 -10.443 1.00 87.44 210 PHE A C 1
ATOM 1667 O O . PHE A 1 210 ? 29.891 -0.278 -10.276 1.00 87.44 210 PHE A O 1
ATOM 1674 N N . MET A 1 211 ? 29.762 1.967 -10.234 1.00 88.31 211 MET A N 1
ATOM 1675 C CA . MET A 1 211 ? 28.365 2.027 -9.797 1.00 88.31 211 MET A CA 1
ATOM 1676 C C . MET A 1 211 ? 27.430 1.250 -10.737 1.00 88.31 211 MET A C 1
ATOM 1678 O O . MET A 1 211 ? 26.542 0.534 -10.273 1.00 88.31 211 MET A O 1
ATOM 1682 N N . PHE A 1 212 ? 27.637 1.365 -12.050 1.00 88.00 212 PHE A N 1
ATOM 1683 C CA . PHE A 1 212 ? 26.884 0.665 -13.085 1.00 88.00 212 PHE A CA 1
ATOM 1684 C C . PHE A 1 212 ? 27.094 -0.842 -12.985 1.00 88.00 212 PHE A C 1
ATOM 1686 O O . PHE A 1 212 ? 26.116 -1.576 -12.883 1.00 88.00 212 PHE A O 1
ATOM 1693 N N . THR A 1 213 ? 28.343 -1.302 -12.910 1.00 86.94 213 THR A N 1
ATOM 1694 C CA . THR A 1 213 ? 28.667 -2.721 -12.714 1.00 86.94 213 THR A CA 1
ATOM 1695 C C . THR A 1 213 ? 27.990 -3.282 -11.462 1.00 86.94 213 THR A C 1
ATOM 1697 O O . THR A 1 213 ? 27.264 -4.272 -11.544 1.00 86.94 213 THR A O 1
ATOM 1700 N N . VAL A 1 214 ? 28.132 -2.607 -10.315 1.00 86.38 214 VAL A N 1
ATOM 1701 C CA . VAL A 1 214 ? 27.463 -2.999 -9.063 1.00 86.38 214 VAL A CA 1
ATOM 1702 C C . VAL A 1 214 ? 25.942 -3.020 -9.233 1.00 86.38 214 VAL A C 1
ATOM 1704 O O . VAL A 1 214 ? 25.291 -3.955 -8.773 1.00 86.38 214 VAL A O 1
ATOM 1707 N N . SER A 1 215 ? 25.364 -2.041 -9.933 1.00 86.25 215 SER A N 1
ATOM 1708 C CA . SER A 1 215 ? 23.923 -1.983 -10.206 1.00 86.25 215 SER A CA 1
ATOM 1709 C C . SER A 1 215 ? 23.447 -3.152 -11.063 1.00 86.25 215 SER A C 1
ATOM 1711 O O . SER A 1 215 ? 22.424 -3.754 -10.739 1.00 86.25 215 SER A O 1
ATOM 1713 N N . VAL A 1 216 ? 24.176 -3.502 -12.127 1.00 87.12 216 VAL A N 1
ATOM 1714 C CA . VAL A 1 216 ? 23.848 -4.631 -13.008 1.00 87.12 216 VAL A CA 1
ATOM 1715 C C . VAL A 1 216 ? 23.889 -5.938 -12.223 1.00 87.12 216 VAL A C 1
ATOM 1717 O O . VAL A 1 216 ? 22.890 -6.654 -12.192 1.00 87.12 216 VAL A O 1
ATOM 1720 N N . PHE A 1 217 ? 24.981 -6.220 -11.509 1.00 83.50 217 PHE A N 1
ATOM 1721 C CA . PHE A 1 217 ? 25.092 -7.448 -10.719 1.00 83.50 217 PHE A CA 1
ATOM 1722 C C . PHE A 1 217 ? 24.077 -7.504 -9.572 1.00 83.50 217 PHE A C 1
ATOM 1724 O O . PHE A 1 217 ? 23.476 -8.551 -9.340 1.00 83.50 217 PHE A O 1
ATOM 1731 N N . ALA A 1 218 ? 23.801 -6.382 -8.899 1.00 79.62 218 ALA A N 1
ATOM 1732 C CA . ALA A 1 218 ? 22.758 -6.317 -7.877 1.00 79.62 218 ALA A CA 1
ATOM 1733 C C . ALA A 1 218 ? 21.363 -6.590 -8.460 1.00 79.62 218 ALA A C 1
ATOM 1735 O O . ALA A 1 218 ? 20.566 -7.294 -7.840 1.00 79.62 218 ALA A O 1
ATOM 1736 N N . ARG A 1 219 ? 21.060 -6.068 -9.657 1.00 82.25 219 ARG A N 1
ATOM 1737 C CA . ARG A 1 219 ? 19.794 -6.326 -10.360 1.00 82.25 219 ARG A CA 1
ATOM 1738 C C . ARG A 1 219 ? 19.684 -7.770 -10.819 1.00 82.25 219 ARG A C 1
ATOM 1740 O O . ARG A 1 219 ? 18.609 -8.339 -10.652 1.00 82.25 219 ARG A O 1
ATOM 1747 N N . ILE A 1 220 ? 20.759 -8.364 -11.335 1.00 80.50 220 ILE A N 1
ATOM 1748 C CA . ILE A 1 220 ? 20.803 -9.787 -11.692 1.00 80.50 220 ILE A CA 1
ATOM 1749 C C . ILE A 1 220 ? 20.558 -10.636 -10.445 1.00 80.50 220 ILE A C 1
ATOM 1751 O O . ILE A 1 220 ? 19.641 -11.446 -10.451 1.00 80.50 220 ILE A O 1
ATOM 1755 N N . GLY A 1 221 ? 21.291 -10.397 -9.353 1.00 73.56 221 GLY A N 1
ATOM 1756 C CA . GLY A 1 221 ? 21.125 -11.140 -8.103 1.00 73.56 221 GLY A CA 1
ATOM 1757 C C . GLY A 1 221 ? 19.720 -11.001 -7.509 1.00 73.56 221 GLY A C 1
ATOM 1758 O O . GLY A 1 221 ? 19.122 -11.994 -7.106 1.00 73.56 221 GLY A O 1
ATOM 1759 N N . TYR A 1 222 ? 19.149 -9.791 -7.503 1.00 71.44 222 TYR A N 1
ATOM 1760 C CA . TYR A 1 222 ? 17.780 -9.564 -7.024 1.00 71.44 222 TYR A CA 1
ATOM 1761 C C . TYR A 1 222 ? 16.728 -10.218 -7.928 1.00 71.44 222 TYR A C 1
ATOM 1763 O O . TYR A 1 222 ? 15.781 -10.820 -7.430 1.00 71.44 222 TYR A O 1
ATOM 1771 N N . SER A 1 223 ? 16.894 -10.126 -9.250 1.00 74.50 223 SER A N 1
ATOM 1772 C CA . SER A 1 223 ? 15.976 -10.744 -10.215 1.00 74.50 223 SER A CA 1
ATOM 1773 C C . SER A 1 223 ? 16.053 -12.263 -10.138 1.00 74.50 223 SER A C 1
ATOM 1775 O O . SER A 1 223 ? 15.015 -12.908 -10.092 1.00 74.50 223 SER A O 1
ATOM 1777 N N . ALA A 1 224 ? 17.256 -12.830 -10.037 1.00 75.00 224 ALA A N 1
ATOM 1778 C CA . ALA A 1 224 ? 17.463 -14.254 -9.810 1.00 75.00 224 ALA A CA 1
ATOM 1779 C C . ALA A 1 224 ? 16.780 -14.694 -8.512 1.00 75.00 224 ALA A C 1
ATOM 1781 O O . ALA A 1 224 ? 15.933 -15.579 -8.557 1.00 75.00 224 ALA A O 1
ATOM 1782 N N . ALA A 1 225 ? 17.056 -14.023 -7.386 1.00 70.19 225 ALA A N 1
ATOM 1783 C CA . ALA A 1 225 ? 16.402 -14.311 -6.110 1.00 70.19 225 ALA A CA 1
ATOM 1784 C C . ALA A 1 225 ? 14.872 -14.289 -6.238 1.00 70.19 225 ALA A C 1
ATOM 1786 O O . ALA A 1 225 ? 14.202 -15.215 -5.798 1.00 70.19 225 ALA A O 1
ATOM 1787 N N . TRP A 1 226 ? 14.312 -13.271 -6.896 1.00 70.62 226 TRP A N 1
ATOM 1788 C CA . TRP A 1 226 ? 12.870 -13.165 -7.090 1.00 70.62 226 TRP A CA 1
ATOM 1789 C C . TRP A 1 226 ? 12.314 -14.256 -8.010 1.00 70.62 226 TRP A C 1
ATOM 1791 O O . TRP A 1 226 ? 11.281 -14.832 -7.688 1.00 70.62 226 TRP A O 1
ATOM 1801 N N . MET A 1 227 ? 12.986 -14.591 -9.115 1.00 72.88 227 MET A N 1
ATOM 1802 C CA . MET A 1 227 ? 12.568 -15.677 -10.011 1.00 72.88 227 MET A CA 1
ATOM 1803 C C . MET A 1 227 ? 12.588 -17.036 -9.308 1.00 72.88 227 MET A C 1
ATOM 1805 O O . MET A 1 227 ? 11.649 -17.812 -9.479 1.00 72.88 227 MET A O 1
ATOM 1809 N N . PHE A 1 228 ? 13.617 -17.306 -8.501 1.00 71.31 228 PHE A N 1
ATOM 1810 C CA . PHE A 1 228 ? 13.709 -18.535 -7.717 1.00 71.31 228 PHE A CA 1
ATOM 1811 C C . PHE A 1 228 ? 12.628 -18.598 -6.632 1.00 71.31 228 PHE A C 1
ATOM 1813 O O . PHE A 1 228 ? 11.928 -19.602 -6.546 1.00 71.31 228 PHE A O 1
ATOM 1820 N N . ILE A 1 229 ? 12.430 -17.520 -5.865 1.00 67.19 229 ILE A N 1
ATOM 1821 C CA . ILE A 1 229 ? 11.397 -17.448 -4.816 1.00 67.19 229 ILE A CA 1
ATOM 1822 C C . ILE A 1 229 ? 9.982 -17.553 -5.399 1.00 67.19 229 ILE A C 1
ATOM 1824 O O . ILE A 1 229 ? 9.097 -18.153 -4.809 1.00 67.19 229 ILE A O 1
ATOM 1828 N N . THR A 1 230 ? 9.715 -16.944 -6.551 1.00 64.12 230 THR A N 1
ATOM 1829 C CA . THR A 1 230 ? 8.339 -16.912 -7.070 1.00 64.12 230 THR A CA 1
ATOM 1830 C C . THR A 1 230 ? 7.945 -18.159 -7.841 1.00 64.12 230 THR A C 1
ATOM 1832 O O . THR A 1 230 ? 6.770 -18.511 -7.821 1.00 64.12 230 THR A O 1
ATOM 1835 N N . ASN A 1 231 ? 8.890 -18.829 -8.505 1.00 67.81 231 ASN A N 1
ATOM 1836 C CA . ASN A 1 231 ? 8.562 -19.943 -9.400 1.00 67.81 231 ASN A CA 1
ATOM 1837 C C . ASN A 1 231 ? 9.108 -21.287 -8.921 1.00 67.81 231 ASN A C 1
ATOM 1839 O O . ASN A 1 231 ? 8.547 -22.326 -9.254 1.00 67.81 231 ASN A O 1
ATOM 1843 N N . PHE A 1 232 ? 10.210 -21.284 -8.172 1.00 68.69 232 PHE A N 1
ATOM 1844 C CA . PHE A 1 232 ? 10.949 -22.506 -7.874 1.00 68.69 232 PHE A CA 1
ATOM 1845 C C . PHE A 1 232 ? 10.698 -22.996 -6.452 1.00 68.69 232 PHE A C 1
ATOM 1847 O O . PHE A 1 232 ? 10.464 -24.190 -6.273 1.00 68.69 232 PHE A O 1
ATOM 1854 N N . THR A 1 233 ? 10.658 -22.097 -5.460 1.00 65.56 233 THR A N 1
ATOM 1855 C CA . THR A 1 233 ? 10.541 -22.490 -4.044 1.00 65.56 233 THR A CA 1
ATOM 1856 C C . THR A 1 233 ? 9.214 -23.154 -3.678 1.00 65.56 233 THR A C 1
ATOM 1858 O O . THR A 1 233 ? 9.149 -23.827 -2.660 1.00 65.56 233 THR A O 1
ATOM 1861 N N . HIS A 1 234 ? 8.194 -23.031 -4.531 1.00 65.38 234 HIS A N 1
ATOM 1862 C CA . HIS A 1 234 ? 6.881 -23.661 -4.357 1.00 65.38 234 HIS A CA 1
ATOM 1863 C C . HIS A 1 234 ? 6.690 -24.948 -5.180 1.00 65.38 234 HIS A C 1
ATOM 1865 O O . HIS A 1 234 ? 5.608 -25.534 -5.178 1.00 65.38 234 HIS A O 1
ATOM 1871 N N . SER A 1 235 ? 7.705 -25.383 -5.931 1.00 69.75 235 SER A N 1
ATOM 1872 C CA . SER A 1 235 ? 7.592 -26.542 -6.821 1.00 69.75 235 SER A CA 1
ATOM 1873 C C . SER A 1 235 ? 7.839 -27.867 -6.082 1.00 69.75 235 SER A C 1
ATOM 1875 O O . SER A 1 235 ? 8.641 -27.938 -5.150 1.00 69.75 235 SER A O 1
ATOM 1877 N N . LEU A 1 236 ? 7.185 -28.952 -6.516 1.00 68.50 236 LEU A N 1
ATOM 1878 C CA . LEU A 1 236 ? 7.428 -30.298 -5.969 1.00 68.50 236 LEU A CA 1
ATOM 1879 C C . LEU A 1 236 ? 8.906 -30.734 -6.077 1.00 68.50 236 LEU A C 1
ATOM 1881 O O . LEU A 1 236 ? 9.440 -31.191 -5.065 1.00 68.50 236 LEU A O 1
ATOM 1885 N N . PRO A 1 237 ? 9.612 -30.517 -7.210 1.00 77.31 237 PRO A N 1
ATOM 1886 C CA . PRO A 1 237 ? 11.037 -30.840 -7.310 1.00 77.31 237 PRO A CA 1
ATOM 1887 C C . PRO A 1 237 ? 11.904 -30.080 -6.301 1.00 77.31 237 PRO A C 1
ATOM 1889 O O . PRO A 1 237 ? 12.887 -30.612 -5.790 1.00 77.31 237 PRO A O 1
ATOM 1892 N N . TRP A 1 238 ? 11.542 -28.836 -5.978 1.00 74.25 238 TRP A N 1
ATOM 1893 C CA . TRP A 1 238 ? 12.252 -28.064 -4.963 1.00 74.25 238 TRP A CA 1
ATOM 1894 C C . TRP A 1 238 ? 12.052 -28.632 -3.559 1.00 74.25 238 TRP A C 1
ATOM 1896 O O . TRP A 1 238 ? 13.011 -28.745 -2.796 1.00 74.25 238 TRP A O 1
ATOM 1906 N N . ASN A 1 239 ? 10.834 -29.058 -3.229 1.00 69.31 239 ASN A N 1
ATOM 1907 C CA . ASN A 1 239 ? 10.558 -29.718 -1.955 1.00 69.31 239 ASN A CA 1
ATOM 1908 C C . ASN A 1 239 ? 11.311 -31.049 -1.823 1.00 69.31 239 ASN A C 1
ATOM 1910 O O . ASN A 1 239 ? 11.825 -31.353 -0.748 1.00 69.31 239 ASN A O 1
ATOM 1914 N N . GLU A 1 240 ? 11.444 -31.813 -2.909 1.00 71.38 240 GLU A N 1
ATOM 1915 C CA . GLU A 1 240 ? 12.277 -33.022 -2.947 1.00 71.38 240 GLU A CA 1
ATOM 1916 C C . GLU A 1 240 ? 13.769 -32.706 -2.790 1.00 71.38 240 GLU A C 1
ATOM 1918 O O . GLU A 1 240 ? 14.477 -33.408 -2.068 1.00 71.38 240 GLU A O 1
ATOM 1923 N N . PHE A 1 241 ? 14.246 -31.617 -3.395 1.00 75.50 241 PHE A N 1
ATOM 1924 C CA . PHE A 1 241 ? 15.618 -31.135 -3.242 1.00 75.50 241 PHE A CA 1
ATOM 1925 C C . PHE A 1 241 ? 15.938 -30.722 -1.794 1.00 75.50 241 PHE A C 1
ATOM 1927 O O . PHE A 1 241 ? 16.936 -31.175 -1.227 1.00 75.50 241 PHE A O 1
ATOM 1934 N N . LEU A 1 242 ? 15.072 -29.932 -1.145 1.00 69.81 242 LEU A N 1
ATOM 1935 C CA . LEU A 1 242 ? 15.163 -29.626 0.295 1.00 69.81 242 LEU A CA 1
ATOM 1936 C C . LEU A 1 242 ? 15.092 -30.906 1.144 1.00 69.81 242 LEU A C 1
ATOM 1938 O O . LEU A 1 242 ? 15.861 -31.099 2.092 1.00 69.81 242 LEU A O 1
ATOM 1942 N N . ALA A 1 243 ? 14.214 -31.811 0.707 1.00 66.69 243 ALA A N 1
ATOM 1943 C CA . ALA A 1 243 ? 14.058 -33.215 1.062 1.00 66.69 243 ALA A CA 1
ATOM 1944 C C . ALA A 1 243 ? 15.357 -34.014 1.213 1.00 66.69 243 ALA A C 1
ATOM 1946 O O . ALA A 1 243 ? 15.363 -35.042 1.885 1.00 66.69 243 ALA A O 1
ATOM 1947 N N . GLN A 1 244 ? 16.447 -33.578 0.577 1.00 67.94 244 GLN A N 1
ATOM 1948 C CA . GLN A 1 244 ? 17.700 -34.322 0.460 1.00 67.94 244 GLN A CA 1
ATOM 1949 C C . GLN A 1 244 ? 18.898 -33.656 1.145 1.00 67.94 244 GLN A C 1
ATOM 1951 O O . GLN A 1 244 ? 19.994 -34.188 1.042 1.00 67.94 244 GLN A O 1
ATOM 1956 N N . ASP A 1 245 ? 18.703 -32.589 1.930 1.00 66.88 245 ASP A N 1
ATOM 1957 C CA . ASP A 1 245 ? 19.805 -31.835 2.563 1.00 66.88 245 ASP A CA 1
ATOM 1958 C C . ASP A 1 245 ? 20.828 -31.335 1.515 1.00 66.88 245 ASP A C 1
ATOM 1960 O O . ASP A 1 245 ? 21.877 -31.948 1.280 1.00 66.88 245 ASP A O 1
ATOM 1964 N N . PRO A 1 246 ? 20.526 -30.200 0.858 1.00 67.38 246 PRO A N 1
ATOM 1965 C CA . PRO A 1 246 ? 21.351 -29.644 -0.211 1.00 67.38 246 PRO A CA 1
ATOM 1966 C C . PRO A 1 246 ? 22.807 -29.380 0.169 1.00 67.38 246 PRO A C 1
ATOM 1968 O O . PRO A 1 246 ? 23.680 -29.452 -0.692 1.00 67.38 246 PRO A O 1
ATOM 1971 N N . GLY A 1 247 ? 23.079 -29.050 1.436 1.00 65.00 247 GLY A N 1
ATOM 1972 C CA . GLY A 1 247 ? 24.432 -28.745 1.901 1.00 65.00 247 GLY A CA 1
ATOM 1973 C C . GLY A 1 247 ? 25.334 -29.976 1.901 1.00 65.00 247 GLY A C 1
ATOM 1974 O O . GLY A 1 247 ? 26.520 -29.867 1.591 1.00 65.00 247 GLY A O 1
ATOM 1975 N N . ARG A 1 248 ? 24.759 -31.147 2.196 1.00 64.31 248 ARG A N 1
ATOM 1976 C CA . ARG A 1 248 ? 25.470 -32.427 2.240 1.00 64.31 248 ARG A CA 1
ATOM 1977 C C . ARG A 1 248 ? 25.469 -33.150 0.897 1.00 64.31 248 ARG A C 1
ATOM 1979 O O . ARG A 1 248 ? 26.488 -33.714 0.513 1.00 64.31 248 ARG A O 1
ATOM 1986 N N . THR A 1 249 ? 24.346 -33.124 0.185 1.00 74.88 249 THR A N 1
ATOM 1987 C CA . THR A 1 249 ? 24.161 -33.900 -1.052 1.00 74.88 249 THR A CA 1
ATOM 1988 C C . THR A 1 249 ? 24.662 -33.150 -2.288 1.00 74.88 249 THR A C 1
ATOM 1990 O O . THR A 1 249 ? 25.172 -33.769 -3.217 1.00 74.88 249 THR A O 1
ATOM 1993 N N . TRP A 1 250 ? 24.586 -31.813 -2.292 1.00 77.19 250 TRP A N 1
ATOM 1994 C CA . TRP A 1 250 ? 24.933 -30.978 -3.448 1.00 77.19 250 TRP A CA 1
ATOM 1995 C C . TRP A 1 250 ? 25.825 -29.779 -3.063 1.00 77.19 250 TRP A C 1
ATOM 1997 O O . TRP A 1 250 ? 25.461 -28.626 -3.319 1.00 77.19 250 TRP A O 1
ATOM 2007 N N . PRO A 1 251 ? 27.020 -29.999 -2.480 1.00 78.81 251 PRO A N 1
ATOM 2008 C CA . PRO A 1 251 ? 27.842 -28.926 -1.905 1.00 78.81 251 PRO A CA 1
ATOM 2009 C C . PRO A 1 251 ? 28.300 -27.883 -2.938 1.00 78.81 251 PRO A C 1
ATOM 2011 O O . PRO A 1 251 ? 28.369 -26.690 -2.635 1.00 78.81 251 PRO A O 1
ATOM 2014 N N . VAL A 1 252 ? 28.574 -28.308 -4.177 1.00 82.81 252 VAL A N 1
ATOM 2015 C CA . VAL A 1 252 ? 28.959 -27.399 -5.270 1.00 82.81 252 VAL A CA 1
ATOM 2016 C C . VAL A 1 252 ? 27.791 -26.488 -5.639 1.00 82.81 252 VAL A C 1
ATOM 2018 O O . VAL A 1 252 ? 27.946 -25.269 -5.647 1.00 82.81 252 VAL A O 1
ATOM 2021 N N . LEU A 1 253 ? 26.605 -27.061 -5.863 1.00 81.25 253 LEU A N 1
ATOM 2022 C CA . LEU A 1 253 ? 25.397 -26.296 -6.169 1.00 81.25 253 LEU A CA 1
ATOM 2023 C C . LEU A 1 253 ? 25.045 -25.336 -5.025 1.00 81.25 253 LEU A C 1
ATOM 2025 O O . LEU A 1 253 ? 24.751 -24.171 -5.275 1.00 81.25 253 LEU A O 1
ATOM 2029 N N . HIS A 1 254 ? 25.151 -25.789 -3.773 1.00 79.19 254 HIS A N 1
ATOM 2030 C CA . HIS A 1 254 ? 24.912 -24.962 -2.592 1.00 79.19 254 HIS A CA 1
ATOM 2031 C C . HIS A 1 254 ? 25.823 -23.721 -2.564 1.00 79.19 254 HIS A C 1
ATOM 2033 O O . HIS A 1 254 ? 25.353 -22.609 -2.325 1.00 79.19 254 HIS A O 1
ATOM 2039 N N . ASN A 1 255 ? 27.119 -23.883 -2.849 1.00 81.88 255 ASN A N 1
ATOM 2040 C CA . ASN A 1 255 ? 28.074 -22.771 -2.866 1.00 81.88 255 ASN A CA 1
ATOM 2041 C C . ASN A 1 255 ? 27.888 -21.842 -4.078 1.00 81.88 255 ASN A C 1
ATOM 2043 O O . ASN A 1 255 ? 27.962 -20.623 -3.919 1.00 81.88 255 ASN A O 1
ATOM 2047 N N . VAL A 1 256 ? 27.603 -22.389 -5.266 1.00 82.94 256 VAL A N 1
ATOM 2048 C CA . VAL A 1 256 ? 27.315 -21.592 -6.473 1.00 82.94 256 VAL A CA 1
ATOM 2049 C C . VAL A 1 256 ? 26.076 -20.729 -6.252 1.00 82.94 256 VAL A C 1
ATOM 2051 O O . VAL A 1 256 ? 26.108 -19.524 -6.492 1.00 82.94 256 VAL A O 1
ATOM 2054 N N . MET A 1 257 ? 25.006 -21.307 -5.709 1.00 81.00 257 MET A N 1
ATOM 2055 C CA . MET A 1 257 ? 23.775 -20.572 -5.427 1.00 81.00 257 MET A CA 1
ATOM 2056 C C . MET A 1 257 ? 23.959 -19.526 -4.326 1.00 81.00 257 MET A C 1
ATOM 2058 O O . MET A 1 257 ? 23.457 -18.407 -4.448 1.00 81.00 257 MET A O 1
ATOM 2062 N N . ALA A 1 258 ? 24.746 -19.833 -3.291 1.00 79.62 258 ALA A N 1
ATOM 2063 C CA . ALA A 1 258 ? 25.153 -18.846 -2.299 1.00 79.62 258 ALA A CA 1
ATOM 2064 C C . ALA A 1 258 ? 25.900 -17.666 -2.936 1.00 79.62 258 ALA A C 1
ATOM 2066 O O . ALA A 1 258 ? 25.632 -16.525 -2.576 1.00 79.62 258 ALA A O 1
ATOM 2067 N N . MET A 1 259 ? 26.795 -17.903 -3.897 1.00 80.19 259 MET A N 1
ATOM 2068 C CA . MET A 1 259 ? 27.498 -16.828 -4.602 1.00 80.19 259 MET A CA 1
ATOM 2069 C C . MET A 1 259 ? 26.540 -15.988 -5.457 1.00 80.19 259 MET A C 1
ATOM 2071 O O . MET A 1 259 ? 26.516 -14.765 -5.319 1.00 80.19 259 MET A O 1
ATOM 2075 N N . VAL A 1 260 ? 25.710 -16.634 -6.281 1.00 77.12 260 VAL A N 1
ATOM 2076 C CA . VAL A 1 260 ? 24.749 -15.970 -7.183 1.00 77.12 260 VAL A CA 1
ATOM 2077 C C . VAL A 1 260 ? 23.778 -15.070 -6.419 1.00 77.12 260 VAL A C 1
ATOM 2079 O O . VAL A 1 260 ? 23.462 -13.966 -6.863 1.00 77.12 260 VAL A O 1
ATOM 2082 N N . LEU A 1 261 ? 23.325 -15.507 -5.244 1.00 72.75 261 LEU A N 1
ATOM 2083 C CA . LEU A 1 261 ? 22.354 -14.763 -4.443 1.00 72.75 261 LEU A CA 1
ATOM 2084 C C . LEU A 1 261 ? 22.996 -13.711 -3.529 1.00 72.75 261 LEU A C 1
ATOM 2086 O O . LEU A 1 261 ? 22.277 -12.959 -2.869 1.00 72.75 261 LEU A O 1
ATOM 2090 N N . GLY A 1 262 ? 24.328 -13.597 -3.515 1.00 71.56 262 GLY A N 1
ATOM 2091 C CA . GLY A 1 262 ? 25.052 -12.604 -2.719 1.00 71.56 262 GLY A CA 1
ATOM 2092 C C . GLY A 1 262 ? 25.274 -13.016 -1.261 1.00 71.56 262 GLY A C 1
ATOM 2093 O O . GLY A 1 262 ? 25.265 -12.168 -0.371 1.00 71.56 262 GLY A O 1
ATOM 2094 N N . GLY A 1 263 ? 25.440 -14.313 -1.009 1.00 75.62 263 GLY A N 1
ATOM 2095 C CA . GLY A 1 263 ? 25.888 -14.897 0.253 1.00 75.62 263 GLY A CA 1
ATOM 2096 C C . GLY A 1 263 ? 25.067 -16.108 0.710 1.00 75.62 263 GLY A C 1
ATOM 2097 O O . GLY A 1 263 ? 23.883 -16.247 0.397 1.00 75.62 263 GLY A O 1
ATOM 2098 N N . LYS A 1 264 ? 25.681 -16.951 1.555 1.00 73.88 264 LYS A N 1
ATOM 2099 C CA . LYS A 1 264 ? 25.038 -18.133 2.168 1.00 73.88 264 LYS A CA 1
ATOM 2100 C C . LYS A 1 264 ? 23.757 -17.787 2.931 1.00 73.88 264 LYS A C 1
ATOM 2102 O O . LYS A 1 264 ? 22.794 -18.538 2.881 1.00 73.88 264 LYS A O 1
ATOM 2107 N N . HIS A 1 265 ? 23.709 -16.624 3.581 1.00 69.50 265 HIS A N 1
ATOM 2108 C CA . HIS A 1 265 ? 22.525 -16.180 4.321 1.00 69.50 265 HIS A CA 1
ATOM 2109 C C . HIS A 1 265 ? 21.301 -15.954 3.426 1.00 69.50 265 HIS A C 1
ATOM 2111 O O . HIS A 1 265 ? 20.198 -16.325 3.815 1.00 69.50 265 HIS A O 1
ATOM 2117 N N . ARG A 1 266 ? 21.488 -15.387 2.226 1.00 70.00 266 ARG A N 1
ATOM 2118 C CA . ARG A 1 266 ? 20.393 -15.163 1.269 1.00 70.00 266 ARG A CA 1
ATOM 2119 C C . ARG A 1 266 ? 19.940 -16.458 0.608 1.00 70.00 266 ARG A C 1
ATOM 2121 O O . ARG A 1 266 ? 18.749 -16.654 0.409 1.00 70.00 266 ARG A O 1
ATOM 2128 N N . TRP A 1 267 ? 20.880 -17.354 0.322 1.00 77.50 267 TRP A N 1
ATOM 2129 C CA . TRP A 1 267 ? 20.556 -18.699 -0.145 1.00 77.50 267 TRP A CA 1
ATOM 2130 C C . TRP A 1 267 ? 19.774 -19.498 0.905 1.00 77.50 267 TRP A C 1
ATOM 2132 O O . TRP A 1 267 ? 18.748 -20.078 0.574 1.00 77.50 267 TRP A O 1
ATOM 2142 N N . ASN A 1 268 ? 20.161 -19.438 2.182 1.00 73.12 268 ASN A N 1
ATOM 2143 C CA . ASN A 1 268 ? 19.406 -20.069 3.269 1.00 73.12 268 ASN A CA 1
ATOM 2144 C C . ASN A 1 268 ? 18.007 -19.463 3.443 1.00 73.12 268 ASN A C 1
ATOM 2146 O O . ASN A 1 268 ? 17.044 -20.200 3.619 1.00 73.12 268 ASN A O 1
ATOM 2150 N N . GLU A 1 269 ? 17.868 -18.138 3.352 1.00 68.75 269 GLU A N 1
ATOM 2151 C CA . GLU A 1 269 ? 16.552 -17.481 3.369 1.00 68.75 269 GLU A CA 1
ATOM 2152 C C . GLU A 1 269 ? 15.645 -17.995 2.244 1.00 68.75 269 GLU A C 1
ATOM 2154 O O . GLU A 1 269 ? 14.450 -18.192 2.454 1.00 68.75 269 GLU A O 1
ATOM 2159 N N . MET A 1 270 ? 16.227 -18.292 1.080 1.00 72.69 270 MET A N 1
ATOM 2160 C CA . MET A 1 270 ? 15.509 -18.870 -0.049 1.00 72.69 270 MET A CA 1
ATOM 2161 C C . MET A 1 270 ? 15.132 -20.341 0.165 1.00 72.69 270 MET A C 1
ATOM 2163 O O . MET A 1 270 ? 14.019 -20.732 -0.173 1.00 72.69 270 MET A O 1
ATOM 2167 N N . LEU A 1 271 ? 16.020 -21.148 0.756 1.00 72.75 271 LEU A N 1
ATOM 2168 C CA . LEU A 1 271 ? 15.752 -22.559 1.066 1.00 72.75 271 LEU A CA 1
ATOM 2169 C C . LEU A 1 271 ? 14.551 -22.732 2.006 1.00 72.75 271 LEU A C 1
ATOM 2171 O O . LEU A 1 271 ? 13.823 -23.711 1.888 1.00 72.75 271 LEU A O 1
ATOM 2175 N N . PHE A 1 272 ? 14.320 -21.779 2.909 1.00 70.06 272 PHE A N 1
ATOM 2176 C CA . PHE A 1 272 ? 13.282 -21.886 3.939 1.00 70.06 272 PHE A CA 1
ATOM 2177 C C . PHE A 1 272 ? 12.134 -20.889 3.783 1.00 70.06 272 PHE A C 1
ATOM 2179 O O . PHE A 1 272 ? 11.305 -20.772 4.682 1.00 70.06 272 PHE A O 1
ATOM 2186 N N . HIS A 1 273 ? 12.065 -20.180 2.654 1.00 70.38 273 HIS A N 1
ATOM 2187 C CA . HIS A 1 273 ? 11.083 -19.126 2.395 1.00 70.38 273 HIS A CA 1
ATOM 2188 C C . HIS A 1 273 ? 9.653 -19.505 2.835 1.00 70.38 273 HIS A C 1
ATOM 2190 O O . HIS A 1 273 ? 9.001 -18.740 3.547 1.00 70.38 273 HIS A O 1
ATOM 2196 N N . ASP A 1 274 ? 9.202 -20.710 2.487 1.00 67.75 274 ASP A N 1
ATOM 2197 C CA . ASP A 1 274 ? 7.834 -21.178 2.742 1.00 67.75 274 ASP A CA 1
ATOM 2198 C C . ASP A 1 274 ? 7.568 -21.489 4.220 1.00 67.75 274 ASP A C 1
ATOM 2200 O O . ASP A 1 274 ? 6.480 -21.218 4.730 1.00 67.75 274 ASP A O 1
ATOM 2204 N N . VAL A 1 275 ? 8.583 -21.967 4.947 1.00 66.50 275 VAL A N 1
ATOM 2205 C CA . VAL A 1 275 ? 8.493 -22.249 6.389 1.00 66.50 275 VAL A CA 1
ATOM 2206 C C . VAL A 1 275 ? 8.212 -20.963 7.173 1.00 66.50 275 VAL A C 1
ATOM 2208 O O . VAL A 1 275 ? 7.449 -20.974 8.141 1.00 66.50 275 VAL A O 1
ATOM 2211 N N . HIS A 1 276 ? 8.764 -19.829 6.735 1.00 63.03 276 HIS A N 1
ATOM 2212 C CA . HIS A 1 276 ? 8.551 -18.537 7.401 1.00 63.03 276 HIS A CA 1
ATOM 2213 C C . HIS A 1 276 ? 7.152 -17.985 7.187 1.00 63.03 276 HIS A C 1
ATOM 2215 O O . HIS A 1 276 ? 6.598 -17.376 8.101 1.00 63.03 276 HIS A O 1
ATOM 2221 N N . HIS A 1 277 ? 6.580 -18.192 5.999 1.00 63.31 277 HIS A N 1
ATOM 2222 C CA . HIS A 1 277 ? 5.203 -17.779 5.722 1.00 63.31 277 HIS A CA 1
ATOM 2223 C C . HIS A 1 277 ? 4.193 -18.658 6.455 1.00 63.31 277 HIS A C 1
ATOM 2225 O O . HIS A 1 277 ? 3.182 -18.142 6.925 1.00 63.31 277 HIS A O 1
ATOM 2231 N N . ALA A 1 278 ? 4.474 -19.956 6.596 1.00 61.50 278 ALA A N 1
ATOM 2232 C CA . ALA A 1 278 ? 3.600 -20.887 7.304 1.00 61.50 278 ALA A CA 1
ATOM 2233 C C . ALA A 1 278 ? 3.608 -20.674 8.829 1.00 61.50 278 ALA A C 1
ATOM 2235 O O . ALA A 1 278 ? 2.559 -20.756 9.468 1.00 61.50 278 ALA A O 1
ATOM 2236 N N . PHE A 1 279 ? 4.769 -20.361 9.423 1.00 59.88 279 PHE A N 1
ATOM 2237 C CA . PHE A 1 279 ? 4.934 -20.297 10.882 1.00 59.88 279 PHE A CA 1
ATOM 2238 C C . PHE A 1 279 ? 5.624 -19.014 11.378 1.00 59.88 279 PHE A C 1
ATOM 2240 O O . PHE A 1 279 ? 6.599 -19.088 12.135 1.00 59.88 279 PHE A O 1
ATOM 2247 N N . PRO A 1 280 ? 5.107 -17.818 11.039 1.00 55.53 280 PRO A N 1
ATOM 2248 C CA . PRO A 1 280 ? 5.770 -16.550 11.352 1.00 55.53 280 PRO A CA 1
ATOM 2249 C C . PRO A 1 280 ? 5.964 -16.331 12.862 1.00 55.53 280 PRO A C 1
ATOM 2251 O O . PRO A 1 280 ? 6.963 -15.751 13.284 1.00 55.53 280 PRO A O 1
ATOM 2254 N N . ASN A 1 281 ? 5.040 -16.839 13.684 1.00 51.12 281 ASN A N 1
ATOM 2255 C CA . ASN A 1 281 ? 5.059 -16.673 15.141 1.00 51.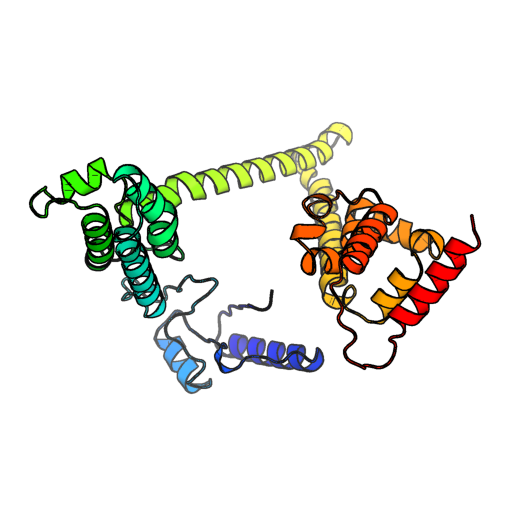12 281 ASN A CA 1
ATOM 2256 C C . ASN A 1 281 ? 5.882 -17.743 15.876 1.00 51.12 281 ASN A C 1
ATOM 2258 O O . ASN A 1 281 ? 6.334 -17.483 16.986 1.00 51.12 281 ASN A O 1
ATOM 2262 N N . ALA A 1 282 ? 6.068 -18.928 15.281 1.00 54.50 282 ALA A N 1
ATOM 2263 C CA . ALA A 1 282 ? 6.808 -20.030 15.907 1.00 54.50 282 ALA A CA 1
ATOM 2264 C C . ALA A 1 282 ? 8.288 -20.039 15.500 1.00 54.50 282 ALA A C 1
ATOM 2266 O O . ALA A 1 282 ? 9.150 -20.340 16.316 1.00 54.50 282 ALA A O 1
ATOM 2267 N N . VAL A 1 283 ? 8.589 -19.650 14.257 1.00 51.03 283 VAL A N 1
ATOM 2268 C CA . VAL A 1 283 ? 9.968 -19.540 13.751 1.00 51.03 283 VAL A CA 1
ATOM 2269 C C . VAL A 1 283 ? 10.539 -18.134 14.006 1.00 51.03 283 VAL A C 1
ATOM 2271 O O . VAL A 1 283 ? 11.753 -17.952 14.053 1.00 51.03 283 VAL A O 1
ATOM 2274 N N . GLY A 1 284 ? 9.682 -17.140 14.273 1.00 46.94 284 GLY A N 1
ATOM 2275 C CA . GLY A 1 284 ? 10.050 -15.843 14.847 1.00 46.94 284 GLY A CA 1
ATOM 2276 C C . GLY A 1 284 ? 11.094 -15.040 14.056 1.00 46.94 284 GLY A C 1
ATOM 2277 O O . GLY A 1 284 ? 11.404 -15.313 12.896 1.00 46.94 284 GLY A O 1
ATOM 2278 N N . THR A 1 285 ? 11.668 -14.022 14.705 1.00 43.47 285 THR A N 1
ATOM 2279 C CA . THR A 1 285 ? 12.700 -13.098 14.179 1.00 43.47 285 THR A CA 1
ATOM 2280 C C . THR A 1 285 ? 14.004 -13.768 13.726 1.00 43.47 285 THR A C 1
ATOM 2282 O O . THR A 1 285 ? 14.840 -13.097 13.120 1.00 43.47 285 THR A O 1
ATOM 2285 N N . LEU A 1 286 ? 14.175 -15.075 13.960 1.00 41.69 286 LEU A N 1
ATOM 2286 C CA . LEU A 1 286 ? 15.228 -15.893 13.345 1.00 41.69 286 LEU A CA 1
ATOM 2287 C C . LEU A 1 286 ? 15.060 -15.969 11.822 1.00 41.69 286 LEU A C 1
ATOM 2289 O O . LEU A 1 286 ? 16.045 -16.139 11.105 1.00 41.69 286 LEU A O 1
ATOM 2293 N N . SER A 1 287 ? 13.829 -15.774 11.334 1.00 42.09 287 SER A N 1
ATOM 2294 C CA . SER A 1 287 ? 13.507 -15.858 9.915 1.00 42.09 287 SER A CA 1
ATOM 2295 C C . SER A 1 287 ? 13.577 -14.563 9.115 1.00 42.09 287 SER A C 1
ATOM 2297 O O . SER A 1 287 ? 13.617 -14.582 7.886 1.00 42.09 287 SER A O 1
ATOM 2299 N N . GLN A 1 288 ? 13.601 -13.417 9.793 1.00 39.78 288 GLN A N 1
ATOM 2300 C CA . GLN A 1 288 ? 13.625 -12.126 9.120 1.00 39.78 288 GLN A CA 1
ATOM 2301 C C . GLN A 1 288 ? 15.067 -11.649 8.939 1.00 39.78 288 GLN A C 1
ATOM 2303 O O . GLN A 1 288 ? 15.781 -11.416 9.912 1.00 39.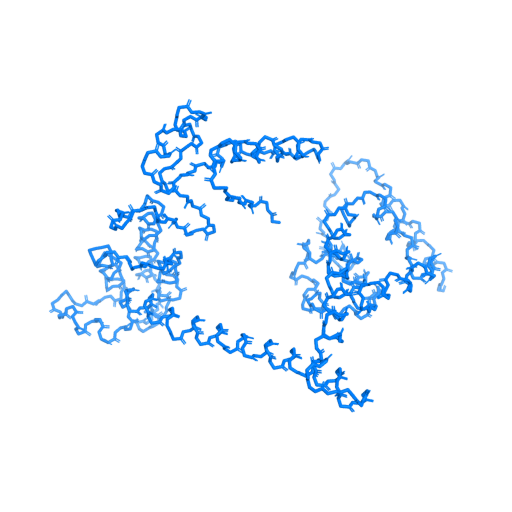78 288 GLN A O 1
ATOM 2308 N N . ARG A 1 289 ? 15.453 -11.421 7.675 1.00 45.75 289 ARG A N 1
ATOM 2309 C CA . ARG A 1 289 ? 16.719 -10.800 7.247 1.00 45.75 289 ARG A CA 1
ATOM 2310 C C . ARG A 1 289 ? 17.962 -11.605 7.639 1.00 45.75 289 ARG A C 1
ATOM 2312 O O . ARG A 1 289 ? 18.665 -11.251 8.582 1.00 45.75 289 ARG A O 1
ATOM 2319 N N . GLY A 1 290 ? 18.278 -12.647 6.868 1.00 42.84 290 GLY A N 1
ATOM 2320 C CA . GLY A 1 290 ? 19.611 -13.267 6.872 1.00 42.84 290 GLY A CA 1
ATOM 2321 C C . GLY A 1 290 ? 20.079 -13.929 8.179 1.00 42.84 290 GLY A C 1
ATOM 2322 O O . GLY A 1 290 ? 21.271 -14.196 8.312 1.00 42.84 290 GLY A O 1
ATOM 2323 N N . ARG A 1 291 ? 19.185 -14.218 9.136 1.00 45.44 291 ARG A N 1
ATOM 2324 C CA . ARG A 1 291 ? 19.520 -14.808 10.451 1.00 45.44 291 ARG A CA 1
ATOM 2325 C C . ARG A 1 291 ? 19.251 -16.314 10.569 1.00 45.44 291 ARG A C 1
ATOM 2327 O O . ARG A 1 291 ? 19.145 -16.838 11.675 1.00 45.44 291 ARG A O 1
ATOM 2334 N N . PHE A 1 292 ? 19.233 -17.043 9.453 1.00 49.62 292 PHE A N 1
ATOM 2335 C CA . PHE A 1 292 ? 19.300 -18.506 9.504 1.00 49.62 292 PHE A CA 1
ATOM 2336 C C . PHE A 1 292 ? 20.684 -18.940 9.959 1.00 49.62 292 PHE A C 1
ATOM 2338 O O . PHE A 1 292 ? 21.637 -18.947 9.179 1.00 49.62 292 PHE A O 1
ATOM 2345 N N . HIS A 1 293 ? 20.786 -19.314 11.231 1.00 52.78 293 HIS A N 1
ATOM 2346 C CA . HIS A 1 293 ? 21.973 -19.903 11.849 1.00 52.78 293 HIS A CA 1
ATOM 2347 C C . HIS A 1 293 ? 22.207 -21.364 11.400 1.00 52.78 293 HIS A C 1
ATOM 2349 O O . HIS A 1 293 ? 22.593 -22.199 12.210 1.00 52.78 293 HIS A O 1
ATOM 2355 N N . GLY A 1 294 ? 21.971 -21.669 10.119 1.00 54.34 294 GLY A N 1
ATOM 2356 C CA . GLY A 1 294 ? 22.097 -23.009 9.541 1.00 54.34 294 GLY A CA 1
ATOM 2357 C C . GLY A 1 294 ? 20.779 -23.788 9.463 1.00 54.34 294 GLY A C 1
ATOM 2358 O O . GLY A 1 294 ? 19.793 -23.447 10.116 1.00 54.34 294 GLY A O 1
ATOM 2359 N N . TRP A 1 295 ? 20.781 -24.828 8.623 1.00 58.31 295 TRP A N 1
ATOM 2360 C CA . TRP A 1 295 ? 19.642 -25.721 8.369 1.00 58.31 295 TRP A CA 1
ATOM 2361 C C . TRP A 1 295 ? 19.153 -26.440 9.635 1.00 58.31 295 TRP A C 1
ATOM 2363 O O . TRP A 1 295 ? 17.949 -26.572 9.838 1.00 58.31 295 TRP A O 1
ATOM 2373 N N . GLU A 1 296 ? 20.076 -26.825 10.516 1.00 58.22 296 GLU A N 1
ATOM 2374 C CA . GLU A 1 296 ? 19.811 -27.609 11.729 1.00 58.22 296 GLU A CA 1
ATOM 2375 C C . GLU A 1 296 ? 18.796 -26.927 12.653 1.00 58.22 296 GLU A C 1
ATOM 2377 O O . GLU A 1 296 ? 17.812 -27.537 13.051 1.00 58.22 296 GLU A O 1
ATOM 2382 N N . LYS A 1 297 ? 18.942 -25.619 12.897 1.00 61.84 297 LYS A N 1
ATOM 2383 C CA . LYS A 1 297 ? 18.007 -24.889 13.767 1.00 61.84 297 LYS A CA 1
ATOM 2384 C C . LYS A 1 297 ? 16.613 -24.726 13.162 1.00 61.84 297 LYS A C 1
ATOM 2386 O O . LYS A 1 297 ? 15.638 -24.652 13.903 1.00 61.84 297 LYS A O 1
ATOM 2391 N N . VAL A 1 298 ? 16.508 -24.645 11.833 1.00 59.00 298 VAL A N 1
ATOM 2392 C CA . VAL A 1 298 ? 15.204 -24.581 11.148 1.00 59.00 298 VAL A CA 1
ATOM 2393 C C . VAL A 1 298 ? 14.525 -25.942 11.189 1.00 59.00 298 VAL A C 1
ATOM 2395 O O . VAL A 1 298 ? 13.329 -26.018 11.457 1.00 59.00 298 VAL A O 1
ATOM 2398 N N . HIS A 1 299 ? 15.296 -27.008 10.975 1.00 62.59 299 HIS A N 1
ATOM 2399 C CA . HIS A 1 299 ? 14.831 -28.375 11.148 1.00 62.59 299 HIS A CA 1
ATOM 2400 C C . HIS A 1 299 ? 14.321 -28.612 12.575 1.00 62.59 299 HIS A C 1
ATOM 2402 O O . HIS A 1 299 ? 13.213 -29.112 12.735 1.00 62.59 299 HIS A O 1
ATOM 2408 N N . ASP A 1 300 ? 15.074 -28.206 13.598 1.00 62.56 300 ASP A N 1
ATOM 2409 C CA . ASP A 1 300 ? 14.694 -28.406 14.999 1.00 62.56 300 ASP A CA 1
ATOM 2410 C C . ASP A 1 300 ? 13.436 -27.615 15.369 1.00 62.56 300 ASP A C 1
ATOM 2412 O O . ASP A 1 300 ? 12.526 -28.165 15.987 1.00 62.56 300 ASP A O 1
ATOM 2416 N N . ALA A 1 301 ? 13.321 -26.365 14.905 1.00 61.81 301 ALA A N 1
ATOM 2417 C CA . ALA A 1 301 ? 12.107 -25.569 15.075 1.00 61.81 301 ALA A CA 1
ATOM 2418 C C . ALA A 1 301 ? 10.899 -26.205 14.363 1.00 61.81 301 ALA A C 1
ATOM 2420 O O . ALA A 1 301 ? 9.807 -26.263 14.924 1.00 61.81 301 ALA A O 1
ATOM 2421 N N . ALA A 1 302 ? 11.080 -26.726 13.144 1.00 64.12 302 ALA A N 1
ATOM 2422 C CA . ALA A 1 302 ? 10.025 -27.426 12.414 1.00 64.12 302 ALA A CA 1
ATOM 2423 C C . ALA A 1 302 ? 9.634 -28.750 13.096 1.00 64.12 302 ALA A C 1
ATOM 2425 O O . ALA A 1 302 ? 8.450 -29.071 13.182 1.00 64.12 302 ALA A O 1
ATO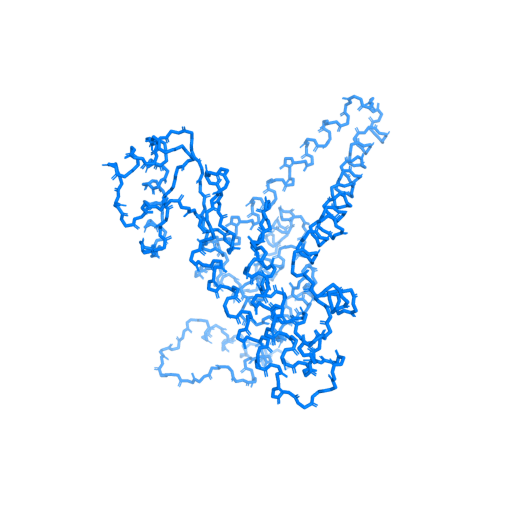M 2426 N N . ALA A 1 303 ? 10.604 -29.499 13.626 1.00 63.19 303 ALA A N 1
ATOM 2427 C CA . ALA A 1 303 ? 10.374 -30.727 14.378 1.00 63.19 303 ALA A CA 1
ATOM 2428 C C . ALA A 1 303 ? 9.631 -30.454 15.693 1.00 63.19 303 ALA A C 1
ATOM 2430 O O . ALA A 1 303 ? 8.706 -31.187 16.029 1.00 63.19 303 ALA A O 1
ATOM 2431 N N . GLU A 1 304 ? 9.969 -29.374 16.400 1.00 57.91 304 GLU A N 1
ATOM 2432 C CA . GLU A 1 304 ? 9.264 -28.927 17.602 1.00 57.91 304 GLU A CA 1
ATOM 2433 C C . GLU A 1 304 ? 7.820 -28.507 17.288 1.00 57.91 304 GLU A C 1
ATOM 2435 O O . GLU A 1 304 ? 6.886 -28.874 17.998 1.00 57.91 304 GLU A O 1
ATOM 2440 N N . VAL A 1 305 ? 7.617 -27.787 16.185 1.00 59.00 305 VAL A N 1
ATOM 2441 C CA . VAL A 1 305 ? 6.300 -27.371 15.688 1.00 59.00 305 VAL A CA 1
ATOM 2442 C C . VAL A 1 305 ? 5.433 -28.578 15.288 1.00 59.00 305 VAL A C 1
ATOM 2444 O O . VAL A 1 305 ? 4.247 -28.619 15.620 1.00 59.00 305 VAL A O 1
ATOM 2447 N N . LEU A 1 306 ? 6.019 -29.599 14.655 1.00 60.28 306 LEU A N 1
ATOM 2448 C CA . LEU A 1 306 ? 5.351 -30.876 14.375 1.00 60.28 306 LEU A CA 1
ATOM 2449 C C . LEU A 1 306 ? 5.052 -31.665 15.658 1.00 60.28 306 LEU A C 1
ATOM 2451 O O . LEU A 1 306 ? 3.958 -32.211 15.793 1.00 60.28 306 LEU A O 1
ATOM 2455 N N . HIS A 1 307 ? 5.989 -31.693 16.610 1.00 55.94 307 HIS A N 1
ATOM 2456 C CA . HIS A 1 307 ? 5.830 -32.362 17.904 1.00 55.94 307 HIS A CA 1
ATOM 2457 C C . HIS A 1 307 ? 4.714 -31.734 18.751 1.00 55.94 307 HIS A C 1
ATOM 2459 O O . HIS A 1 307 ? 3.979 -32.448 19.427 1.00 55.94 307 HIS A O 1
ATOM 2465 N N . ARG A 1 308 ? 4.528 -30.412 18.650 1.00 55.91 308 ARG A N 1
ATOM 2466 C CA . ARG A 1 308 ? 3.430 -29.662 19.285 1.00 55.91 308 ARG A CA 1
ATOM 2467 C C . ARG A 1 308 ? 2.058 -29.890 18.627 1.00 55.91 308 ARG A C 1
ATOM 2469 O O . ARG A 1 308 ? 1.070 -29.347 19.112 1.00 55.91 308 ARG A O 1
ATOM 2476 N N . GLY A 1 309 ? 1.984 -30.710 17.575 1.00 52.41 309 GLY A N 1
ATOM 2477 C CA . GLY A 1 309 ? 0.732 -31.225 17.023 1.00 52.41 309 GLY A CA 1
ATOM 2478 C C . GLY A 1 309 ? -0.021 -30.224 16.147 1.00 52.41 309 GLY A C 1
ATOM 2479 O O . GLY A 1 309 ? -1.066 -29.715 16.536 1.00 52.41 309 GLY A O 1
ATOM 2480 N N . LEU A 1 310 ? 0.479 -29.974 14.934 1.00 47.69 310 LEU A N 1
ATOM 2481 C CA . LEU A 1 310 ? -0.260 -29.231 13.897 1.00 47.69 310 LEU A CA 1
ATOM 2482 C C . LEU A 1 310 ? -1.084 -30.115 12.960 1.00 47.69 310 LEU A C 1
ATOM 2484 O O . LEU A 1 310 ? -2.033 -29.633 12.347 1.00 47.69 310 LEU A O 1
ATOM 2488 N N . TRP A 1 311 ? -0.732 -31.393 12.838 1.00 49.19 311 TRP A N 1
ATOM 2489 C CA . TRP A 1 311 ? -1.405 -32.317 11.933 1.00 49.19 311 TRP A CA 1
ATOM 2490 C C . TRP A 1 311 ? -2.308 -33.260 12.718 1.00 49.19 311 TRP A C 1
ATOM 2492 O O . TRP A 1 311 ? -1.834 -34.080 13.503 1.00 49.19 311 TRP A O 1
ATOM 2502 N N . LYS A 1 312 ? -3.619 -33.155 12.482 1.00 46.91 312 LYS A N 1
ATOM 2503 C CA . LYS A 1 312 ? -4.542 -34.255 12.759 1.00 46.91 312 LYS A CA 1
ATOM 2504 C C . LYS A 1 312 ? -4.431 -35.261 11.605 1.00 46.91 312 LYS A C 1
ATOM 2506 O O . LYS A 1 312 ? -4.388 -34.830 10.453 1.00 46.91 312 LYS A O 1
ATOM 2511 N N . PRO A 1 313 ? -4.356 -36.574 11.877 1.00 49.72 313 PRO A N 1
ATOM 2512 C CA . PRO A 1 313 ? -4.468 -37.574 10.825 1.00 49.72 313 PRO A CA 1
ATOM 2513 C C . PRO A 1 313 ? -5.859 -37.451 10.194 1.00 49.72 313 PRO A C 1
ATOM 2515 O O . PRO A 1 313 ? -6.857 -37.701 10.865 1.00 49.72 313 PRO A O 1
ATOM 2518 N N . ASN A 1 314 ? -5.924 -37.046 8.926 1.00 47.72 314 ASN A N 1
ATOM 2519 C CA . ASN A 1 314 ? -7.185 -36.899 8.191 1.00 47.72 314 ASN A CA 1
ATOM 2520 C C . ASN A 1 314 ? -7.554 -38.149 7.367 1.00 47.72 314 ASN A C 1
ATOM 2522 O O . ASN A 1 314 ? -8.558 -38.134 6.667 1.00 47.72 314 ASN A O 1
ATOM 2526 N N . GLY A 1 315 ? -6.776 -39.236 7.462 1.00 54.44 315 GLY A N 1
ATOM 2527 C CA . GLY A 1 315 ? -7.012 -40.472 6.702 1.00 54.44 315 GLY A CA 1
ATOM 2528 C C . GLY A 1 315 ? -6.455 -40.470 5.272 1.00 54.44 315 GLY A C 1
ATOM 2529 O O . GLY A 1 315 ? -6.641 -41.455 4.566 1.00 54.44 315 GLY A O 1
ATOM 2530 N N . ASP A 1 316 ? -5.758 -39.406 4.864 1.00 52.72 316 ASP A N 1
ATOM 2531 C CA . ASP A 1 316 ? -5.105 -39.310 3.553 1.00 52.72 316 ASP A CA 1
ATOM 2532 C C . ASP A 1 316 ? -3.886 -40.247 3.441 1.00 52.72 316 ASP A C 1
ATOM 2534 O O . ASP A 1 316 ? -3.208 -40.538 4.433 1.00 52.72 316 ASP A O 1
ATOM 2538 N N . GLU A 1 317 ? -3.591 -40.704 2.219 1.00 59.75 317 GLU A N 1
ATOM 2539 C CA . GLU A 1 317 ? -2.429 -41.550 1.926 1.00 59.75 317 GLU A CA 1
ATOM 2540 C C . GLU A 1 317 ? -1.104 -40.894 2.354 1.00 59.75 317 GLU A C 1
ATOM 2542 O O . GLU A 1 317 ? -0.890 -39.689 2.203 1.00 59.75 317 GLU A O 1
ATOM 2547 N N . GLU A 1 318 ? -0.177 -41.715 2.862 1.00 58.69 318 GLU A N 1
ATOM 2548 C CA . GLU A 1 318 ? 1.134 -41.259 3.327 1.00 58.69 318 GLU A CA 1
ATOM 2549 C C . GLU A 1 318 ? 1.923 -40.617 2.170 1.00 58.69 318 GLU A C 1
ATOM 2551 O O . GLU A 1 318 ? 2.357 -41.280 1.218 1.00 58.69 318 GLU A O 1
ATOM 2556 N N . THR A 1 319 ? 2.130 -39.307 2.269 1.00 61.25 319 THR A N 1
ATOM 2557 C CA . THR A 1 319 ? 2.850 -38.510 1.273 1.00 61.25 319 THR A CA 1
ATOM 2558 C C . THR A 1 319 ? 4.313 -38.952 1.158 1.00 61.25 319 THR A C 1
ATOM 2560 O O . THR A 1 319 ? 4.932 -39.434 2.111 1.00 61.25 319 THR A O 1
ATOM 2563 N N . GLN A 1 320 ? 4.931 -38.729 -0.006 1.00 59.31 320 GLN A N 1
ATOM 2564 C CA . GLN A 1 320 ? 6.363 -39.008 -0.210 1.00 59.31 320 GLN A CA 1
ATOM 2565 C C . GLN A 1 320 ? 7.266 -38.255 0.783 1.00 59.31 320 GLN A C 1
ATOM 2567 O O . GLN A 1 320 ? 8.310 -38.764 1.204 1.00 59.31 320 GLN A O 1
ATOM 2572 N N . MET A 1 321 ? 6.838 -37.068 1.221 1.00 48.66 321 MET A N 1
ATOM 2573 C CA . MET A 1 321 ? 7.523 -36.291 2.252 1.00 48.66 321 MET A CA 1
ATOM 2574 C C . MET A 1 321 ? 7.519 -37.020 3.603 1.00 48.66 321 MET A C 1
ATOM 2576 O O . MET A 1 321 ? 8.576 -37.151 4.221 1.00 48.66 321 MET A O 1
ATOM 2580 N N . GLN A 1 322 ? 6.373 -37.567 4.026 1.00 57.19 322 GLN A N 1
ATOM 2581 C CA . GLN A 1 322 ? 6.255 -38.356 5.260 1.00 57.19 322 GLN A CA 1
ATOM 2582 C C . GLN A 1 322 ? 7.122 -39.622 5.208 1.00 57.19 322 GLN A C 1
ATOM 2584 O O . GLN A 1 322 ? 7.850 -39.909 6.161 1.00 57.19 322 GLN A O 1
ATOM 2589 N N . LYS A 1 323 ? 7.145 -40.324 4.067 1.00 71.44 323 LYS A N 1
ATOM 2590 C CA . LYS A 1 323 ? 8.012 -41.500 3.850 1.00 71.44 323 LYS A CA 1
ATOM 2591 C C . LYS A 1 323 ? 9.498 -41.147 3.969 1.00 71.44 323 LYS A C 1
ATOM 2593 O O . LYS A 1 323 ? 10.258 -41.837 4.654 1.00 71.44 323 LYS A O 1
ATOM 2598 N N . THR A 1 324 ? 9.911 -40.041 3.351 1.00 58.75 324 THR A N 1
ATOM 2599 C CA . THR A 1 324 ? 11.302 -39.557 3.379 1.00 58.75 324 THR A CA 1
ATOM 2600 C C . THR A 1 324 ? 11.713 -39.099 4.780 1.00 58.75 324 THR A C 1
ATOM 2602 O O . THR A 1 324 ? 12.802 -39.437 5.251 1.00 58.75 324 THR A O 1
ATOM 2605 N N . GLN A 1 325 ? 10.828 -38.390 5.485 1.00 52.75 325 GLN A N 1
ATOM 2606 C CA . GLN A 1 325 ? 11.038 -37.972 6.870 1.00 52.75 325 GLN A CA 1
ATOM 2607 C C . GLN A 1 325 ? 11.195 -39.183 7.796 1.00 52.75 325 GLN A C 1
ATOM 2609 O O . GLN A 1 325 ? 12.160 -39.252 8.553 1.00 52.75 325 GLN A O 1
ATOM 2614 N N . LYS A 1 326 ? 10.316 -40.184 7.677 1.00 64.69 326 LYS A N 1
ATOM 2615 C CA . LYS A 1 326 ? 10.376 -41.427 8.458 1.00 64.69 326 LYS A CA 1
ATOM 2616 C C . LYS A 1 326 ? 11.684 -42.185 8.226 1.00 64.69 326 LYS A C 1
ATOM 2618 O O . LYS A 1 326 ? 12.329 -42.597 9.190 1.00 64.69 326 LYS A O 1
ATOM 2623 N N . LYS A 1 327 ? 12.129 -42.301 6.969 1.00 68.44 327 LYS A N 1
ATOM 2624 C CA . LYS A 1 327 ? 13.427 -42.903 6.616 1.00 68.44 327 LYS A CA 1
ATOM 2625 C C . LYS A 1 327 ? 14.596 -42.170 7.287 1.00 68.44 327 LYS A C 1
ATOM 2627 O O . LYS A 1 327 ? 15.461 -42.812 7.875 1.00 68.44 327 LYS A O 1
ATOM 2632 N N . ARG A 1 328 ? 14.596 -40.834 7.267 1.00 53.06 328 ARG A N 1
ATOM 2633 C CA . ARG A 1 328 ? 15.624 -40.002 7.922 1.00 53.06 328 ARG A CA 1
ATOM 2634 C C . ARG A 1 328 ? 15.615 -40.128 9.441 1.00 53.06 328 ARG A C 1
ATOM 2636 O O . ARG A 1 328 ? 16.677 -40.268 10.041 1.00 53.06 328 ARG A O 1
ATOM 2643 N N . SER A 1 329 ? 14.439 -40.126 10.065 1.00 54.12 329 SER A N 1
ATOM 2644 C CA . SER A 1 329 ? 14.306 -40.335 11.509 1.00 54.12 329 SER A CA 1
ATOM 2645 C C . SER A 1 329 ? 14.834 -41.706 11.939 1.00 54.12 329 SER A C 1
ATOM 2647 O O . SER A 1 329 ? 15.433 -41.814 13.006 1.00 54.12 329 SER A O 1
ATOM 2649 N N . MET A 1 330 ? 14.668 -42.743 11.108 1.00 62.16 330 MET A N 1
ATOM 2650 C CA . MET A 1 330 ? 15.274 -44.056 11.357 1.00 62.16 330 MET A CA 1
ATOM 2651 C C . MET A 1 330 ? 16.802 -44.022 11.234 1.00 62.16 330 MET A C 1
ATOM 2653 O O . MET A 1 330 ? 17.481 -44.548 12.110 1.00 62.16 330 MET A O 1
ATOM 2657 N N . MET A 1 331 ? 17.351 -43.341 10.222 1.00 56.28 331 MET A N 1
ATOM 2658 C CA . MET A 1 331 ? 18.806 -43.187 10.070 1.00 56.28 331 MET A CA 1
ATOM 2659 C C . MET A 1 331 ? 19.443 -42.394 11.223 1.00 56.28 331 MET A C 1
ATOM 2661 O O . MET A 1 331 ? 20.522 -42.751 11.681 1.00 56.28 331 MET A O 1
ATOM 2665 N N . MET A 1 332 ? 18.772 -41.360 11.746 1.00 45.78 332 MET A N 1
ATOM 2666 C CA . MET A 1 332 ? 19.259 -40.616 12.919 1.00 45.78 332 MET A CA 1
ATOM 2667 C C . MET A 1 332 ? 19.239 -41.446 14.207 1.00 45.78 332 MET A C 1
ATOM 2669 O O . MET A 1 332 ? 20.115 -41.278 15.049 1.00 45.78 332 MET A O 1
ATOM 2673 N N . LYS A 1 333 ? 18.272 -42.359 14.363 1.00 50.09 333 LYS A N 1
ATOM 2674 C CA . LYS A 1 333 ? 18.234 -43.288 15.504 1.00 50.09 333 LYS A CA 1
ATOM 2675 C C . LYS A 1 333 ? 19.327 -44.358 15.446 1.00 50.09 333 LYS A C 1
ATOM 2677 O O . LYS A 1 333 ? 19.674 -44.893 16.487 1.00 50.09 333 LYS A O 1
ATOM 2682 N N . GLN A 1 334 ? 19.850 -44.659 14.259 1.00 49.16 334 GLN A N 1
ATOM 2683 C CA . GLN A 1 334 ? 20.935 -45.626 14.056 1.00 49.16 334 GLN A CA 1
ATOM 2684 C C . GLN A 1 334 ? 22.336 -45.004 14.178 1.00 49.16 334 GLN A C 1
ATOM 2686 O O . GLN A 1 334 ? 23.316 -45.735 14.242 1.00 49.16 334 GLN A O 1
ATOM 2691 N N . GLY A 1 335 ? 22.437 -43.671 14.192 1.00 47.06 335 GLY A N 1
ATOM 2692 C CA . GLY A 1 335 ? 23.697 -42.928 14.299 1.00 47.06 335 GLY A CA 1
ATOM 2693 C C . GLY A 1 335 ? 24.008 -42.380 15.697 1.00 47.06 335 GLY A C 1
ATOM 2694 O O . GLY A 1 335 ? 24.783 -41.430 15.789 1.00 47.06 335 GLY A O 1
ATOM 2695 N N . LYS A 1 336 ? 23.383 -42.920 16.752 1.00 38.50 336 LYS A N 1
ATOM 2696 C CA . LYS A 1 336 ? 23.743 -42.668 18.155 1.00 38.50 336 LYS A CA 1
ATOM 2697 C C . LYS A 1 336 ? 24.306 -43.922 18.792 1.00 38.50 336 LYS A C 1
ATOM 2699 O O . LYS A 1 336 ? 23.668 -44.981 18.606 1.00 38.50 336 LYS A O 1
#

pLDDT: mean 75.79, std 14.36, range [38.5, 96.06]

Radius of gyration: 27.51 Å; chains: 1; bounding box: 65×70×59 Å

Organism: Symbiodinium microadriaticum (NCBI:txid2951)

Foldseek 3Di:
DPDDDDDDPDPVVVVVVVVVVVVVCVVVVHDDDPQLAADEDLDPVVLVVCCVVDDVSRYDPWDQDPNATDDSDDDDDQDPSLLVQLVVLLVVLLVLLPDPDALLVSLVSSCVGSLVSNLPRDDPDADDPVSLVSSLVSNCVSSVHDPPDDPVVSCVVRVRRSRCVNVCCVVPPVVVVVVVVVVVVVVVLVVQLVVLPDVVVHDSVRSVVRSVVCVVLVCQLVVVLCCCQPPPLPDPVLVVCLLVVCCVPPVPVLVVNQVSNVHNLSSVLSSCVVVCVVCVPQCDPCNPDSNVPDPVVSVVSVVVVVVVPPDDCPVDDQDPSNVSVVVVVVVVVVVD

Sequence (336 aa):
MDDRSWTASTLPKLLGIKTAWQRWSAIMGLLENAGKTQLTALRPKDLEELRKAADPREVKQNLVMLGTVTVTRMQRRTAAEEAQRLEKAASTAARATFLPLSRKAKYETIGATATAQASYGWIGRKPPEAECKRLDLAAWKACGEPYDAGMHHKRLLLSLPLETEIGIRFWSKWIPRRVKHNAFVLSLWACVWLLGTYPLGRPLSEGWRFMFTVSVFARIGYSAAWMFITNFTHSLPWNEFLAQDPGRTWPVLHNVMAMVLGGKHRWNEMLFHDVHHAFPNAVGTLSQRGRFHGWEKVHDAAAEVLHRGLWKPNGDEETQMQKTQKKRSMMMKQGK

Secondary structure (DSSP, 8-state):
--------SSHHHHHHHHHHHHHHHHHTT----GGG--B--SSHHHHHHHHHHS-TTTB-SS-EETTEEP-SSTTPPPPHHHHHHHHHHHHHHHHGGGS---HHHHHHHHIIIIIHHHHTT--S-PPPHHHHHHHHHHHHHHTT--TTS-HHHHHHHH---HHHHHHHIIIIIIHHHHHHHHHHHHHHHHHHHHHTTTTTT--GGGHHHHHHHHHHHHHHHHHHHHHIIIIITTSHHHHHHHTT-HHHH-HHHHHHHHHHTTSHHHHHHHHTHHHHHH-HHHHGGGSSSS----HHHHHHHHHHHHHT------S----HHHHHHHHHHHHHHH--